Protein AF-0000000074476103 (afdb_homodimer)

Secondary structure (DSSP, 8-state):
---------EEEEE--TTSSS-EEEEEETTEEEETTSPEEEE-TTSBEEEE-SSPPTT-SBSS-EEE-TTS-EEETTB--EEEEEETTEEEEESS--STTEEEE---/---------EEEEE--TTSSS-EEEEEETTEEEETTSPEEEE-TTSBEEEE-SSPPTT-SBSS-EEE-TTS-EEETTB--EEEEEETTEEEEESS--STTEEEE---

Radius of gyration: 19.37 Å; Cα contacts (8 Å, |Δi|>4): 505; chains: 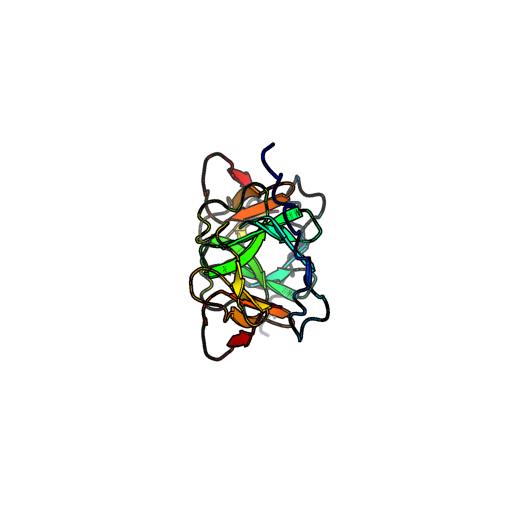2; bounding box: 50×60×44 Å

Foldseek 3Di:
DDPPPPQPQPFQQFCPPPDPDGFTWTDRPFWIATPVGFTWFLAPVQWTDTHDVVDDPRTPDRGQWDADPVGFIDHDPDQKWKWADDPPGTTIGNDDPDPRIDIDTTD/DPPPPPQPQPFQQFCPPPDPDGFTWTDRPFWIATPVGFTWFLAPVQWTDTHDVVDDPRTPDRGQWDADPVGFIDHDPDQKWKWADDPPGTTIGSDDPDPRIDIDTTD

InterPro domains:
  IPR051153 Yeast Cell Wall Mannoprotein PIR [PTHR47254] (9-107)
  IPR054508 Cell wall mannoprotein PIR1-like, C-terminal domain [PF22799] (31-104)

Structure (mmCIF, N/CA/C/O backbone):
data_AF-0000000074476103-model_v1
#
loop_
_entity.id
_entity.type
_entity.pdbx_description
1 polymer 'Cell wall mannoprotein PIR1-like C-terminal domain-containing protein'
#
loop_
_atom_site.group_PDB
_atom_site.id
_atom_site.type_symbol
_atom_site.label_atom_id
_atom_site.label_alt_id
_atom_site.label_comp_id
_atom_site.label_asym_id
_atom_site.label_entity_id
_atom_site.label_seq_id
_atom_site.pdbx_PDB_ins_code
_atom_site.Cartn_x
_atom_site.Cartn_y
_atom_site.Cartn_z
_atom_site.occupancy
_atom_site.B_iso_or_equiv
_atom_site.auth_seq_id
_atom_site.auth_comp_id
_atom_site.auth_asym_id
_atom_site.auth_atom_id
_atom_site.pdbx_PDB_model_num
ATOM 1 N N . SER A 1 1 ? 25.156 -28.969 -25.422 1 24.25 1 SER A N 1
ATOM 2 C CA . SER A 1 1 ? 24.375 -27.984 -26.172 1 24.25 1 SER A CA 1
ATOM 3 C C . SER A 1 1 ? 23.25 -27.406 -25.328 1 24.25 1 SER A C 1
ATOM 5 O O . SER A 1 1 ? 22.297 -28.109 -24.984 1 24.25 1 SER A O 1
ATOM 7 N N . ALA A 1 2 ? 23.297 -26.75 -24.219 1 31.59 2 ALA A N 1
ATOM 8 C CA . ALA A 1 2 ? 22.5 -26.594 -23.016 1 31.59 2 ALA A CA 1
ATOM 9 C C . ALA A 1 2 ? 21.234 -25.781 -23.297 1 31.59 2 ALA A C 1
ATOM 11 O O . ALA A 1 2 ? 21.281 -24.766 -23.984 1 31.59 2 ALA A O 1
ATOM 12 N N . THR A 1 3 ? 19.984 -26.359 -23.688 1 26.09 3 THR A N 1
ATOM 13 C CA . THR A 1 3 ? 18.672 -25.844 -24.078 1 26.09 3 THR A CA 1
ATOM 14 C C . THR A 1 3 ? 18.234 -24.703 -23.156 1 26.09 3 THR A C 1
ATOM 16 O O . THR A 1 3 ? 18.266 -24.844 -21.938 1 26.09 3 THR A O 1
ATOM 19 N N . ALA A 1 4 ? 18.516 -23.5 -23.484 1 29.08 4 ALA A N 1
ATOM 20 C CA . ALA A 1 4 ? 18.094 -22.219 -22.906 1 29.08 4 ALA A CA 1
ATOM 21 C C . ALA A 1 4 ? 16.609 -22.234 -22.562 1 29.08 4 ALA A C 1
ATOM 23 O O . ALA A 1 4 ? 15.766 -22.562 -23.406 1 29.08 4 ALA A O 1
ATOM 24 N N . THR A 1 5 ? 16.094 -22.969 -21.531 1 29.11 5 THR A N 1
ATOM 25 C CA . THR A 1 5 ? 14.703 -23 -21.078 1 29.11 5 THR A CA 1
ATOM 26 C C . THR A 1 5 ? 14.039 -21.641 -21.281 1 29.11 5 THR A C 1
ATOM 28 O O . THR A 1 5 ? 14.562 -20.609 -20.828 1 29.11 5 THR A O 1
ATOM 31 N N . LEU A 1 6 ? 13.461 -21.328 -22.391 1 28.25 6 LEU A N 1
ATOM 32 C CA . LEU A 1 6 ? 12.586 -20.234 -22.812 1 28.25 6 LEU A CA 1
ATOM 33 C C . LEU A 1 6 ? 11.75 -19.734 -21.625 1 28.25 6 LEU A C 1
ATOM 35 O O . LEU A 1 6 ? 11.094 -20.516 -20.953 1 28.25 6 LEU A O 1
ATOM 39 N N . ALA A 1 7 ? 12.234 -18.844 -20.812 1 33.5 7 ALA A N 1
ATOM 40 C CA . ALA A 1 7 ? 11.484 -18.125 -19.781 1 33.5 7 ALA A CA 1
ATOM 41 C C . ALA A 1 7 ? 10.047 -17.891 -20.234 1 33.5 7 ALA A C 1
ATOM 43 O O . ALA A 1 7 ? 9.805 -17.156 -21.203 1 33.5 7 ALA A O 1
ATOM 44 N N . VAL A 1 8 ? 9.188 -18.859 -20.453 1 32.28 8 VAL A N 1
ATOM 45 C CA . VAL A 1 8 ? 7.766 -18.766 -20.766 1 32.28 8 VAL A CA 1
ATOM 46 C C . VAL A 1 8 ? 7.137 -17.625 -19.969 1 32.28 8 VAL A C 1
ATOM 48 O O . VAL A 1 8 ? 7.188 -17.609 -18.734 1 32.28 8 VAL A O 1
ATOM 51 N N . GLU A 1 9 ? 7.305 -16.406 -20.438 1 41.91 9 GLU A N 1
ATOM 52 C CA . GLU A 1 9 ? 6.504 -15.273 -19.984 1 41.91 9 GLU A CA 1
ATOM 53 C C . GLU A 1 9 ? 5.027 -15.648 -19.891 1 41.91 9 GLU A C 1
ATOM 55 O O . GLU A 1 9 ? 4.371 -15.883 -20.906 1 41.91 9 GLU A O 1
ATOM 60 N N . ASP A 1 10 ? 4.676 -16.594 -19.031 1 42.53 10 ASP A N 1
ATOM 61 C CA . ASP A 1 10 ? 3.24 -16.828 -18.875 1 42.53 10 ASP A CA 1
ATOM 62 C C . ASP A 1 10 ? 2.523 -15.523 -18.516 1 42.53 10 ASP A C 1
ATOM 64 O O . ASP A 1 10 ? 2.906 -14.844 -17.547 1 42.53 10 ASP A O 1
ATOM 68 N N . TYR A 1 11 ? 2.094 -14.898 -19.578 1 43.53 11 TYR A N 1
ATOM 69 C CA . TYR A 1 11 ? 1.211 -13.758 -19.391 1 43.53 11 TYR A CA 1
ATOM 70 C C . TYR A 1 11 ? 0.015 -14.125 -18.516 1 43.53 11 TYR A C 1
ATOM 72 O O . TYR A 1 11 ? -0.628 -15.148 -18.734 1 43.53 11 TYR A O 1
ATOM 80 N N . PHE A 1 12 ? 0.237 -14.086 -17.297 1 40.72 12 PHE A N 1
ATOM 81 C CA . PHE A 1 12 ? -0.896 -14.219 -16.391 1 40.72 12 PHE A CA 1
ATOM 82 C C . PHE A 1 12 ? -1.749 -12.953 -16.406 1 40.72 12 PHE A C 1
ATOM 84 O O . PHE A 1 12 ? -1.234 -11.852 -16.234 1 40.72 12 PHE A O 1
ATOM 91 N N . LYS A 1 13 ? -2.73 -12.883 -17.297 1 41.16 13 LYS A N 1
ATOM 92 C CA . LYS A 1 13 ? -3.701 -11.789 -17.281 1 41.16 13 LYS A CA 1
ATOM 93 C C . LYS A 1 13 ? -4.668 -11.93 -16.109 1 41.16 13 LYS A C 1
ATOM 95 O O . LYS A 1 13 ? -5.285 -12.977 -15.922 1 41.16 13 LYS A O 1
ATOM 100 N N . GLN A 1 14 ? -4.246 -11.547 -14.992 1 41.22 14 GLN A N 1
ATOM 101 C CA . GLN A 1 14 ? -5.148 -11.641 -13.852 1 41.22 14 GLN A CA 1
ATOM 102 C C . GLN A 1 14 ? -6.359 -10.734 -14.023 1 41.22 14 GLN A C 1
ATOM 104 O O . GLN A 1 14 ? -6.215 -9.555 -14.352 1 41.22 14 GLN A O 1
ATOM 109 N N . LYS A 1 15 ? -7.488 -11.312 -14.594 1 35.34 15 LYS A N 1
ATOM 110 C CA . LYS A 1 15 ? -8.758 -10.602 -14.477 1 35.34 15 LYS A CA 1
ATOM 111 C C . LYS A 1 15 ? -9.234 -10.555 -13.031 1 35.34 15 LYS A C 1
ATOM 113 O O . LYS A 1 15 ? -9.43 -11.594 -12.398 1 35.34 15 LYS A O 1
ATOM 118 N N . SER A 1 16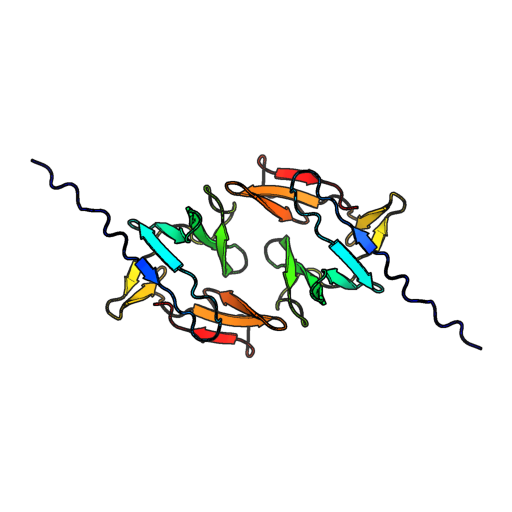 ? -8.523 -9.938 -12.227 1 37.25 16 SER A N 1
ATOM 119 C CA . SER A 1 16 ? -9.359 -9.758 -11.047 1 37.25 16 SER A CA 1
ATOM 120 C C . SER A 1 16 ? -10.773 -9.328 -11.43 1 37.25 16 SER A C 1
ATOM 122 O O . SER A 1 16 ? -10.945 -8.406 -12.234 1 37.25 16 SER A O 1
ATOM 124 N N . ALA A 1 17 ? -11.625 -10.242 -11.352 1 38.84 17 ALA A N 1
ATOM 125 C CA . ALA A 1 17 ? -13.008 -10.141 -11.797 1 38.84 17 ALA A CA 1
ATOM 126 C C . ALA A 1 17 ? -13.5 -8.695 -11.719 1 38.84 17 ALA A C 1
ATOM 128 O O . ALA A 1 17 ? -14.289 -8.25 -12.562 1 38.84 17 ALA A O 1
ATOM 129 N N . ARG A 1 18 ? -13.695 -8.219 -10.453 1 36.06 18 ARG A N 1
ATOM 130 C CA . ARG A 1 18 ? -14.594 -7.078 -10.375 1 36.06 18 ARG A CA 1
ATOM 131 C C . ARG A 1 18 ? -13.906 -5.801 -10.852 1 36.06 18 ARG A C 1
ATOM 133 O O . ARG A 1 18 ? -14.5 -4.723 -10.828 1 36.06 18 ARG A O 1
ATOM 140 N N . SER A 1 19 ? -12.578 -5.801 -10.734 1 40 19 SER A N 1
ATOM 141 C CA . SER A 1 19 ? -12.094 -4.5 -11.18 1 40 19 SER A CA 1
ATOM 142 C C . SER A 1 19 ? -11.859 -4.484 -12.688 1 40 19 SER A C 1
ATOM 144 O O . SER A 1 19 ? -11.492 -5.504 -13.273 1 40 19 SER A O 1
ATOM 146 N N . SER A 1 20 ? -12.539 -3.697 -13.297 1 42.38 20 SER A N 1
ATOM 147 C CA . SER A 1 20 ? -12.438 -3.344 -14.711 1 42.38 20 SER A CA 1
ATOM 148 C C . SER A 1 20 ? -10.992 -3.35 -15.18 1 42.38 20 SER A C 1
ATOM 150 O O . SER A 1 20 ? -10.727 -3.377 -16.391 1 42.38 20 SER A O 1
ATOM 152 N N . THR A 1 21 ? -10.102 -3.195 -14.328 1 44.28 21 THR A N 1
ATOM 153 C CA . THR A 1 21 ? -8.758 -3.094 -14.883 1 44.28 21 THR A CA 1
ATOM 154 C C . THR A 1 21 ? -7.973 -4.379 -14.641 1 44.28 21 THR A C 1
ATOM 156 O O . THR A 1 21 ? -7.684 -4.727 -13.492 1 44.28 21 THR A O 1
ATOM 159 N N . ALA A 1 22 ? -8.109 -5.156 -15.539 1 53.06 22 ALA A N 1
ATOM 160 C CA . ALA A 1 22 ? -7.316 -6.383 -15.586 1 53.06 22 ALA A CA 1
ATOM 161 C C . ALA A 1 22 ? -5.836 -6.082 -15.391 1 53.06 22 ALA A C 1
ATOM 163 O O . ALA A 1 22 ? -5.273 -5.219 -16.062 1 53.06 22 ALA A O 1
ATOM 164 N N . LEU A 1 23 ? -5.359 -6.383 -14.188 1 64.69 23 LEU A N 1
ATOM 165 C CA . LEU A 1 23 ? -3.926 -6.301 -13.93 1 64.69 23 LEU A CA 1
ATOM 166 C C . LEU A 1 23 ? -3.158 -7.273 -14.82 1 64.69 23 LEU A C 1
ATOM 168 O O . LEU A 1 23 ? -3.305 -8.492 -14.688 1 64.69 23 LEU A O 1
ATOM 172 N N . ALA A 1 24 ? -2.65 -6.812 -15.867 1 81.44 24 ALA A N 1
ATOM 173 C CA . ALA A 1 24 ? -1.78 -7.652 -16.688 1 81.44 24 ALA A CA 1
ATOM 174 C C . ALA A 1 24 ? -0.481 -7.973 -15.953 1 81.44 24 ALA A C 1
ATOM 176 O O . ALA A 1 24 ? 0.203 -7.07 -15.461 1 81.44 24 ALA A O 1
ATOM 177 N N . MET A 1 25 ? -0.278 -9.273 -15.734 1 92.19 25 MET A N 1
ATOM 178 C CA . MET A 1 25 ? 0.924 -9.727 -15.039 1 92.19 25 MET A CA 1
ATOM 179 C C . MET A 1 25 ? 1.678 -10.758 -15.859 1 92.19 25 MET A C 1
ATOM 181 O O . MET A 1 25 ? 1.069 -11.516 -16.625 1 92.19 25 MET A O 1
ATOM 185 N N . THR A 1 26 ? 3.008 -10.727 -15.789 1 91.62 26 THR A N 1
ATOM 186 C CA . THR A 1 26 ? 3.885 -11.719 -16.391 1 91.62 26 THR A CA 1
ATOM 187 C C . THR A 1 26 ? 4.754 -12.391 -15.336 1 91.62 26 THR A C 1
ATOM 189 O O . THR A 1 26 ? 5.309 -11.719 -14.461 1 91.62 26 THR A O 1
ATOM 192 N N . LEU A 1 27 ? 4.773 -13.742 -15.43 1 93.88 27 LEU A N 1
ATOM 193 C CA . LEU A 1 27 ? 5.672 -14.492 -14.555 1 93.88 27 LEU A CA 1
ATOM 194 C C . LEU A 1 27 ? 6.953 -14.875 -15.289 1 93.88 27 LEU A C 1
ATOM 196 O O . LEU A 1 27 ? 6.906 -15.562 -16.312 1 93.88 27 LEU A O 1
ATOM 200 N N . ASN A 1 28 ? 8.023 -14.328 -14.852 1 93.88 28 ASN A N 1
ATOM 201 C CA . ASN A 1 28 ? 9.352 -14.688 -15.336 1 93.88 28 ASN A CA 1
ATOM 202 C C . ASN A 1 28 ? 10.125 -15.492 -14.297 1 93.88 28 ASN A C 1
ATOM 204 O O . ASN A 1 28 ? 10.75 -14.93 -13.398 1 93.88 28 ASN A O 1
ATOM 208 N N . ASN A 1 29 ? 10.133 -16.812 -14.625 1 93.81 29 ASN A N 1
ATOM 209 C CA . ASN A 1 29 ? 10.586 -17.734 -13.586 1 93.81 29 ASN A CA 1
ATOM 210 C C . ASN A 1 29 ? 9.766 -17.594 -12.312 1 93.81 29 ASN A C 1
ATOM 212 O O . ASN A 1 29 ? 8.57 -17.906 -12.297 1 93.81 29 ASN A O 1
ATOM 216 N N . THR A 1 30 ? 10.32 -17.031 -11.242 1 97.12 30 THR A N 1
ATOM 217 C CA . THR A 1 30 ? 9.547 -16.938 -10.008 1 97.12 30 THR A CA 1
ATOM 218 C C . THR A 1 30 ? 9.258 -15.477 -9.664 1 97.12 30 THR A C 1
ATOM 220 O O . THR A 1 30 ? 8.789 -15.18 -8.562 1 97.12 30 THR A O 1
ATOM 223 N N . ILE A 1 31 ? 9.602 -14.633 -10.688 1 96.81 31 ILE A N 1
ATOM 224 C CA . ILE A 1 31 ? 9.414 -13.195 -10.484 1 96.81 31 ILE A CA 1
ATOM 225 C C . ILE A 1 31 ? 8.156 -12.734 -11.219 1 96.81 31 ILE A C 1
ATOM 227 O O . ILE A 1 31 ? 8 -12.992 -12.422 1 96.81 31 ILE A O 1
ATOM 231 N N . LEU A 1 32 ? 7.25 -12.117 -10.5 1 95.5 32 LEU A N 1
ATOM 232 C CA . LEU A 1 32 ? 6.012 -11.586 -11.062 1 95.5 32 LEU A CA 1
ATOM 233 C C . LEU A 1 32 ? 6.184 -10.125 -11.461 1 95.5 32 LEU A C 1
ATOM 235 O O . LEU A 1 32 ? 6.664 -9.312 -10.664 1 95.5 32 LEU A O 1
ATOM 239 N N . LEU A 1 33 ? 5.832 -9.75 -12.68 1 93.12 33 LEU A N 1
ATOM 240 C CA . LEU A 1 33 ? 5.961 -8.391 -13.18 1 93.12 33 LEU A CA 1
ATOM 241 C C . LEU A 1 33 ? 4.625 -7.875 -13.711 1 93.12 33 LEU A C 1
ATOM 243 O O . LEU A 1 33 ? 3.834 -8.648 -14.258 1 93.12 33 LEU A O 1
ATOM 247 N N . ASP A 1 34 ? 4.391 -6.582 -13.453 1 90.62 34 ASP A N 1
ATOM 248 C CA . ASP A 1 34 ? 3.252 -5.984 -14.141 1 90.62 34 ASP A CA 1
ATOM 249 C C . ASP A 1 34 ? 3.668 -5.418 -15.5 1 90.62 34 ASP A C 1
ATOM 251 O O . ASP A 1 34 ? 4.797 -5.633 -15.945 1 90.62 34 ASP A O 1
ATOM 255 N N . SER A 1 35 ? 2.752 -4.668 -16.141 1 86.31 35 SER A N 1
ATOM 256 C CA . SER A 1 35 ? 2.975 -4.191 -17.5 1 86.31 35 SER A CA 1
ATOM 257 C C . SER A 1 35 ? 4.02 -3.082 -17.547 1 86.31 35 SER A C 1
ATOM 259 O O . SER A 1 35 ? 4.574 -2.777 -18.594 1 86.31 35 SER A O 1
ATOM 261 N N . HIS A 1 36 ? 4.285 -2.52 -16.406 1 86.5 36 HIS A N 1
ATOM 262 C CA . HIS A 1 36 ? 5.27 -1.447 -16.312 1 86.5 36 HIS A CA 1
ATOM 263 C C . HIS A 1 36 ? 6.629 -1.984 -15.883 1 86.5 36 HIS A C 1
ATOM 265 O O . HIS A 1 36 ? 7.578 -1.215 -15.703 1 86.5 36 HIS A O 1
ATOM 271 N N . GLY A 1 37 ? 6.695 -3.242 -15.656 1 88.81 37 GLY A N 1
ATOM 272 C CA . GLY A 1 37 ? 7.949 -3.861 -15.258 1 88.81 37 GLY A CA 1
ATOM 273 C C . GLY A 1 37 ? 8.172 -3.844 -13.758 1 88.81 37 GLY A C 1
ATOM 274 O O . GLY A 1 37 ? 9.266 -4.164 -13.289 1 88.81 37 GLY A O 1
ATOM 275 N N . ARG A 1 38 ? 7.156 -3.562 -13.008 1 90.94 38 ARG A N 1
ATOM 276 C CA . ARG A 1 38 ? 7.277 -3.57 -11.555 1 90.94 38 ARG A CA 1
ATOM 277 C C . ARG A 1 38 ? 7.137 -4.984 -11 1 90.94 38 ARG A C 1
ATOM 279 O O . ARG A 1 38 ? 6.527 -5.848 -11.633 1 90.94 38 ARG A O 1
ATOM 286 N N . VAL A 1 39 ? 7.723 -5.141 -9.828 1 94.5 39 VAL A N 1
ATOM 287 C CA . VAL A 1 39 ? 7.801 -6.465 -9.227 1 94.5 39 VAL A CA 1
ATOM 288 C C . VAL A 1 39 ? 6.602 -6.691 -8.305 1 94.5 39 VAL A C 1
ATOM 290 O O . VAL A 1 39 ? 6.305 -5.859 -7.445 1 94.5 39 VAL A O 1
ATOM 293 N N . GLY A 1 40 ? 5.863 -7.762 -8.531 1 95 40 GLY A N 1
ATOM 294 C CA . GLY A 1 40 ? 4.793 -8.172 -7.637 1 95 40 GLY A CA 1
ATOM 295 C C . GLY A 1 40 ? 5.301 -8.727 -6.316 1 95 40 GLY A C 1
ATOM 296 O O . GLY A 1 40 ? 6.172 -9.594 -6.297 1 95 40 GLY A O 1
ATOM 297 N N . SER A 1 41 ? 4.758 -8.211 -5.215 1 96.94 41 SER A N 1
ATOM 298 C CA . SER A 1 41 ? 5.199 -8.609 -3.883 1 96.94 41 SER A CA 1
ATOM 299 C C . SER A 1 41 ? 4.027 -8.656 -2.904 1 96.94 41 SER A C 1
ATOM 301 O O . SER A 1 41 ? 3.002 -8.008 -3.123 1 96.94 41 SER A O 1
ATOM 303 N N . ILE A 1 42 ? 4.188 -9.531 -1.951 1 97.06 42 ILE A N 1
ATOM 304 C CA . ILE A 1 42 ? 3.447 -9.359 -0.705 1 97.06 42 ILE A CA 1
ATOM 305 C C . ILE A 1 42 ? 4.258 -8.492 0.26 1 97.06 42 ILE A C 1
ATOM 307 O O . ILE A 1 42 ? 5.301 -8.922 0.761 1 97.06 42 ILE A O 1
ATOM 311 N N . VAL A 1 43 ? 3.688 -7.234 0.508 1 94.25 43 VAL A N 1
ATOM 312 C CA . VAL A 1 43 ? 4.453 -6.316 1.344 1 94.25 43 VAL A CA 1
ATOM 313 C C . VAL A 1 43 ? 4.156 -6.586 2.816 1 94.25 43 VAL A C 1
ATOM 315 O O . VAL A 1 43 ? 3.41 -7.512 3.146 1 94.25 43 VAL A O 1
ATOM 318 N N . ALA A 1 44 ? 4.777 -5.809 3.652 1 93.12 44 ALA A N 1
ATOM 319 C CA . ALA A 1 44 ? 4.832 -6.117 5.078 1 93.12 44 ALA A CA 1
ATOM 320 C C . ALA A 1 44 ? 3.434 -6.164 5.688 1 93.12 44 ALA A C 1
ATOM 322 O O . ALA A 1 44 ? 3.191 -6.898 6.648 1 93.12 44 ALA A O 1
ATOM 323 N N . ASN A 1 45 ? 2.469 -5.422 5.035 1 93.44 45 ASN A N 1
ATOM 324 C CA . ASN A 1 45 ? 1.111 -5.434 5.574 1 93.44 45 ASN A CA 1
ATOM 325 C C . ASN A 1 45 ? 0.244 -6.484 4.887 1 93.44 45 ASN A C 1
ATOM 327 O O . ASN A 1 45 ? -0.984 -6.379 4.891 1 93.44 45 ASN A O 1
ATOM 331 N N . ARG A 1 46 ? 0.858 -7.453 4.246 1 96.38 46 ARG A N 1
ATOM 332 C CA . ARG A 1 46 ? 0.222 -8.602 3.609 1 96.38 46 ARG A CA 1
ATOM 333 C C . ARG A 1 46 ? -0.494 -8.188 2.326 1 96.38 46 ARG A C 1
ATOM 335 O O . ARG A 1 46 ? -1.256 -8.977 1.757 1 96.38 46 ARG A O 1
ATOM 342 N N . GLN A 1 47 ? -0.319 -6.941 1.885 1 92.19 47 GLN A N 1
ATOM 343 C CA . GLN A 1 47 ? -0.957 -6.469 0.661 1 92.19 47 GLN A CA 1
ATOM 344 C C . GLN A 1 47 ? -0.172 -6.906 -0.573 1 92.19 47 GLN A C 1
ATOM 346 O O . GLN A 1 47 ? 1.061 -6.898 -0.566 1 92.19 47 GLN A O 1
ATOM 351 N N . PHE A 1 48 ? -0.857 -7.43 -1.52 1 94.88 48 PHE A N 1
ATOM 352 C CA . PHE A 1 48 ? -0.281 -7.703 -2.832 1 94.88 48 PHE A CA 1
ATOM 353 C C . PHE A 1 48 ? -0.101 -6.414 -3.623 1 94.88 48 PHE A C 1
ATOM 355 O O . PHE A 1 48 ? -1.079 -5.738 -3.949 1 94.88 48 PHE A O 1
ATOM 362 N N . GLN A 1 49 ? 1.229 -6.059 -3.943 1 92.12 49 GLN A N 1
ATOM 363 C CA . GLN A 1 49 ? 1.527 -4.805 -4.625 1 92.12 49 GLN A CA 1
ATOM 364 C C . GLN A 1 49 ? 2.607 -4.996 -5.684 1 92.12 49 GLN A C 1
ATOM 366 O O . GLN A 1 49 ? 3.43 -5.906 -5.582 1 92.12 49 GLN A O 1
ATOM 371 N N . PHE A 1 50 ? 2.539 -4.176 -6.727 1 91.31 50 PHE A N 1
ATOM 372 C CA . PHE A 1 50 ? 3.637 -4.059 -7.68 1 91.31 50 PHE A CA 1
ATOM 373 C C . PHE A 1 50 ? 4.445 -2.793 -7.422 1 91.31 50 PHE A C 1
ATOM 375 O O . PHE A 1 50 ? 3.883 -1.699 -7.324 1 91.31 50 PHE A O 1
ATOM 382 N N . ASP A 1 51 ? 5.754 -3.088 -7.203 1 89.12 51 ASP A N 1
ATOM 383 C CA . ASP A 1 51 ? 6.707 -2.004 -6.988 1 89.12 51 ASP A CA 1
ATOM 384 C C . ASP A 1 51 ? 8.102 -2.396 -7.469 1 89.12 51 ASP A C 1
ATOM 386 O O . ASP A 1 51 ? 8.359 -3.57 -7.742 1 89.12 51 ASP A O 1
ATOM 390 N N . GLY A 1 52 ? 9.062 -1.203 -7.43 1 89.06 52 GLY A N 1
ATOM 391 C CA . GLY A 1 52 ? 10.414 -1.513 -7.863 1 89.06 52 GLY A CA 1
ATOM 392 C C . GLY A 1 52 ? 10.555 -1.603 -9.375 1 89.06 52 GLY A C 1
ATOM 393 O O . GLY A 1 52 ? 9.68 -1.145 -10.109 1 89.06 52 GLY A O 1
ATOM 394 N N . PRO A 1 53 ? 11.727 -2.348 -9.875 1 91.81 53 PRO A N 1
ATOM 395 C CA . PRO A 1 53 ? 12.797 -2.969 -9.102 1 91.81 53 PRO A CA 1
ATOM 396 C C . PRO A 1 53 ? 13.734 -1.943 -8.469 1 91.81 53 PRO A C 1
ATOM 398 O O . PRO A 1 53 ? 14.016 -0.902 -9.062 1 91.81 53 PRO A O 1
ATOM 401 N N . PRO A 1 54 ? 14.367 -2.379 -7.262 1 89.62 54 PRO A N 1
ATOM 402 C CA . PRO A 1 54 ? 14.047 -3.582 -6.488 1 89.62 54 PRO A CA 1
ATOM 403 C C . PRO A 1 54 ? 12.719 -3.469 -5.746 1 89.62 54 PRO A C 1
ATOM 405 O O . PRO A 1 54 ? 12.125 -2.389 -5.699 1 89.62 54 PRO A O 1
ATOM 408 N N . PRO A 1 55 ? 12.109 -4.672 -5.129 1 90.38 55 PRO A N 1
ATOM 409 C CA . PRO A 1 55 ? 10.898 -4.613 -4.309 1 90.38 55 PRO A CA 1
ATOM 410 C C . PRO A 1 55 ? 11.07 -3.738 -3.068 1 90.38 55 PRO A C 1
ATOM 412 O O . PRO A 1 55 ? 12.195 -3.363 -2.721 1 90.38 55 PRO A O 1
ATOM 415 N N . GLN A 1 56 ? 9.859 -3.408 -2.568 1 86.69 56 GLN A N 1
ATOM 416 C CA . GLN A 1 56 ? 9.906 -2.656 -1.317 1 86.69 56 GLN A CA 1
ATOM 417 C C . GLN A 1 56 ? 10.727 -3.391 -0.261 1 86.69 56 GLN A C 1
ATOM 419 O O . GLN A 1 56 ? 10.633 -4.613 -0.135 1 86.69 56 GLN A O 1
ATOM 424 N N . ALA A 1 57 ? 11.555 -2.566 0.463 1 86.31 57 ALA A N 1
ATOM 425 C CA . ALA A 1 57 ? 12.289 -3.17 1.574 1 86.31 57 ALA A CA 1
ATOM 426 C C . ALA A 1 57 ? 11.328 -3.779 2.594 1 86.31 57 ALA A C 1
ATOM 428 O O . ALA A 1 57 ? 10.297 -3.189 2.916 1 86.31 57 ALA A O 1
ATOM 429 N N . GLY A 1 58 ? 11.641 -5.012 2.992 1 88.69 58 GLY A N 1
ATOM 430 C CA . GLY A 1 58 ? 10.828 -5.648 4.016 1 88.69 58 GLY A CA 1
ATOM 431 C C . GLY A 1 58 ? 9.688 -6.473 3.451 1 88.69 58 GLY A C 1
ATOM 432 O O . GLY A 1 58 ? 8.906 -7.055 4.203 1 88.69 58 GLY A O 1
ATOM 433 N N . ALA A 1 59 ? 9.617 -6.551 2.158 1 94.19 59 ALA A N 1
ATOM 434 C CA . ALA A 1 59 ? 8.578 -7.391 1.562 1 94.19 59 ALA A CA 1
ATOM 435 C C . ALA A 1 59 ? 8.664 -8.82 2.088 1 94.19 59 ALA A C 1
ATOM 437 O O . ALA A 1 59 ? 9.758 -9.359 2.273 1 94.19 59 ALA A O 1
ATOM 438 N N . ILE A 1 60 ? 7.461 -9.445 2.287 1 96.5 60 ILE A N 1
ATOM 439 C CA . ILE A 1 60 ? 7.379 -10.82 2.764 1 96.5 60 ILE A CA 1
ATOM 440 C C . ILE A 1 60 ? 7.75 -11.781 1.633 1 96.5 60 ILE A C 1
ATOM 442 O O . ILE A 1 60 ? 8.539 -12.711 1.829 1 96.5 60 ILE A O 1
ATOM 446 N N . TYR A 1 61 ? 7.168 -11.578 0.479 1 97.75 61 TYR A N 1
ATOM 447 C CA . TYR A 1 61 ? 7.492 -12.336 -0.726 1 97.75 61 TYR A CA 1
ATOM 448 C C . TYR A 1 61 ? 7.715 -11.406 -1.911 1 97.75 61 TYR A C 1
ATOM 450 O O . TYR A 1 61 ? 6.898 -10.523 -2.176 1 97.75 61 TYR A O 1
ATOM 458 N N . ALA A 1 62 ? 8.828 -11.617 -2.613 1 96.94 62 ALA A N 1
ATOM 459 C CA . ALA A 1 62 ? 9.07 -10.875 -3.848 1 96.94 62 ALA A CA 1
ATOM 460 C C . ALA A 1 62 ? 9.445 -11.812 -4.988 1 96.94 62 ALA A C 1
ATOM 462 O O . ALA A 1 62 ? 9.641 -11.375 -6.125 1 96.94 62 ALA A O 1
ATOM 463 N N . ALA A 1 63 ? 9.594 -12.969 -4.641 1 97.44 63 ALA A N 1
ATOM 464 C CA . ALA A 1 63 ? 9.828 -14.07 -5.566 1 97.44 63 ALA A CA 1
ATOM 465 C C . ALA A 1 63 ? 9.172 -15.352 -5.066 1 97.44 63 ALA A C 1
ATOM 467 O O . ALA A 1 63 ? 8.57 -15.367 -3.994 1 97.44 63 ALA A O 1
ATOM 468 N N . GLY A 1 64 ? 9.273 -16.312 -5.895 1 98.06 64 GLY A N 1
ATOM 469 C CA . GLY A 1 64 ? 8.695 -17.594 -5.5 1 98.06 64 GLY A CA 1
ATOM 470 C C . GLY A 1 64 ? 7.277 -17.781 -6.004 1 98.06 64 GLY A C 1
ATOM 471 O O . GLY A 1 64 ? 6.605 -18.75 -5.629 1 98.06 64 GLY A O 1
ATOM 472 N N . TRP A 1 65 ? 6.883 -16.953 -6.875 1 97.69 65 TRP A N 1
ATOM 473 C CA . TRP A 1 65 ? 5.566 -17.078 -7.496 1 97.69 65 TRP A CA 1
ATOM 474 C C . TRP A 1 65 ? 5.523 -18.266 -8.453 1 97.69 65 TRP A C 1
ATOM 476 O O . TRP A 1 65 ? 6.539 -18.625 -9.055 1 97.69 65 TRP A O 1
ATOM 486 N N . ALA A 1 66 ? 4.363 -18.797 -8.547 1 96.62 66 ALA A N 1
ATOM 487 C CA . ALA A 1 66 ? 4.148 -19.906 -9.461 1 96.62 66 ALA A CA 1
ATOM 488 C C . ALA A 1 66 ? 2.703 -19.953 -9.953 1 96.62 66 ALA A C 1
ATOM 490 O O . ALA A 1 66 ? 1.888 -19.109 -9.562 1 96.62 66 ALA A O 1
ATOM 491 N N . ILE A 1 67 ? 2.4 -20.812 -10.953 1 94.44 67 ILE A N 1
ATOM 492 C CA . ILE A 1 67 ? 1.048 -21.078 -11.438 1 94.44 67 ILE A CA 1
ATOM 493 C C . ILE A 1 67 ? 0.621 -22.484 -11.055 1 94.44 67 ILE A C 1
ATOM 495 O O . ILE A 1 67 ? 1.354 -23.453 -11.297 1 94.44 67 ILE A O 1
ATOM 499 N N . SER A 1 68 ? -0.507 -22.531 -10.32 1 95.06 68 SER A N 1
ATOM 500 C CA . SER A 1 68 ? -1.022 -23.828 -9.93 1 95.06 68 SER A CA 1
ATOM 501 C C . SER A 1 68 ? -1.485 -24.625 -11.141 1 95.06 68 SER A C 1
ATOM 503 O O . SER A 1 68 ? -1.597 -24.094 -12.242 1 95.06 68 SER A O 1
ATOM 505 N N . THR A 1 69 ? -1.762 -25.891 -10.836 1 95.06 69 THR A N 1
ATOM 506 C CA . THR A 1 69 ? -2.227 -26.766 -11.906 1 95.06 69 THR A CA 1
ATOM 507 C C . THR A 1 69 ? -3.547 -26.25 -12.477 1 95.06 69 THR A C 1
ATOM 509 O O . THR A 1 69 ? -3.852 -26.5 -13.648 1 95.06 69 THR A O 1
ATOM 512 N N . ASP A 1 70 ? -4.34 -25.484 -11.695 1 93.81 70 ASP A N 1
ATOM 513 C CA . ASP A 1 70 ? -5.641 -24.969 -12.117 1 93.81 70 ASP A CA 1
ATOM 514 C C . ASP A 1 70 ? -5.492 -23.625 -12.82 1 93.81 70 ASP A C 1
ATOM 516 O O . ASP A 1 70 ? -6.488 -23 -13.195 1 9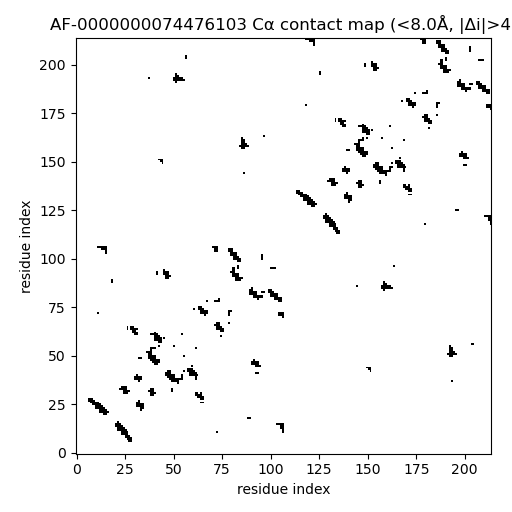3.81 70 ASP A O 1
ATOM 520 N N . GLY A 1 71 ? -4.25 -23.109 -12.906 1 91.88 71 GLY A N 1
ATOM 521 C CA . GLY A 1 71 ? -4.004 -21.875 -13.641 1 91.88 71 GLY A CA 1
ATOM 522 C C . GLY A 1 71 ? -4.086 -20.641 -12.773 1 91.88 71 GLY A C 1
ATOM 523 O O . GLY A 1 71 ? -4.133 -19.516 -13.289 1 91.88 71 GLY A O 1
ATOM 524 N N . ASN A 1 72 ? -4.004 -20.891 -11.398 1 92.62 72 ASN A N 1
ATOM 525 C CA . ASN A 1 72 ? -4.059 -19.75 -10.477 1 92.62 72 ASN A CA 1
ATOM 526 C C . ASN A 1 72 ? -2.664 -19.297 -10.062 1 92.62 72 ASN A C 1
ATOM 528 O O . ASN A 1 72 ? -1.762 -20.125 -9.898 1 92.62 72 ASN A O 1
ATOM 532 N N . LEU A 1 73 ? -2.537 -18.031 -9.906 1 94.62 73 LEU A N 1
ATOM 533 C CA . LEU A 1 73 ? -1.332 -17.531 -9.25 1 94.62 73 LEU A CA 1
ATOM 534 C C . LEU A 1 73 ? -1.212 -18.078 -7.836 1 94.62 73 LEU A C 1
ATOM 536 O O . LEU A 1 73 ? -2.201 -18.141 -7.105 1 94.62 73 LEU A O 1
ATOM 540 N N . MET A 1 74 ? 0 -18.453 -7.543 1 96.31 74 MET A N 1
ATOM 541 C CA . MET A 1 74 ? 0.18 -18.953 -6.184 1 96.31 74 MET A CA 1
ATOM 542 C C . MET A 1 74 ? 1.484 -18.438 -5.582 1 96.31 74 MET A C 1
ATOM 544 O O . MET A 1 74 ? 2.438 -18.156 -6.309 1 96.31 74 MET A O 1
ATOM 548 N N . ILE A 1 75 ? 1.478 -18.266 -4.387 1 97.69 75 ILE A N 1
ATOM 549 C CA . ILE A 1 75 ? 2.664 -17.984 -3.582 1 97.69 75 ILE A CA 1
ATOM 550 C C . ILE A 1 75 ? 2.756 -19 -2.439 1 97.69 75 ILE A C 1
ATOM 552 O O . ILE A 1 75 ? 1.792 -19.203 -1.698 1 97.69 75 ILE A O 1
ATOM 556 N N . GLY A 1 76 ? 3.98 -19.594 -2.328 1 95.19 76 GLY A N 1
ATOM 557 C CA . GLY A 1 76 ? 4.047 -20.75 -1.455 1 95.19 76 GLY A CA 1
ATOM 558 C C . GLY A 1 76 ? 3.072 -21.844 -1.841 1 95.19 76 GLY A C 1
ATOM 559 O O . GLY A 1 76 ? 3.035 -22.281 -2.996 1 95.19 76 GLY A O 1
ATOM 560 N N . ASP A 1 77 ? 2.219 -22.25 -0.813 1 95 77 ASP A N 1
ATOM 561 C CA . ASP A 1 77 ? 1.255 -23.312 -1.057 1 95 77 ASP A CA 1
ATOM 562 C C . ASP A 1 77 ? -0.157 -22.75 -1.216 1 95 77 ASP A C 1
ATOM 564 O O . ASP A 1 77 ? -1.131 -23.516 -1.232 1 95 77 ASP A O 1
ATOM 568 N N . ASN A 1 78 ? -0.237 -21.5 -1.356 1 97.31 78 ASN A N 1
ATOM 569 C CA . ASN A 1 78 ? -1.551 -20.859 -1.375 1 97.31 78 ASN A CA 1
ATOM 570 C C . ASN A 1 78 ? -1.838 -20.203 -2.723 1 97.31 78 ASN A C 1
ATOM 572 O O . ASN A 1 78 ? -0.986 -19.5 -3.27 1 97.31 78 ASN A O 1
ATOM 576 N N . ASP A 1 79 ? -3.088 -20.516 -3.221 1 96.38 79 ASP A N 1
ATOM 577 C CA . ASP A 1 79 ? -3.482 -19.844 -4.449 1 96.38 79 ASP A CA 1
ATOM 578 C C . ASP A 1 79 ? -4.738 -19 -4.234 1 96.38 79 ASP A C 1
ATOM 580 O O . ASP A 1 79 ? -5.387 -18.578 -5.195 1 96.38 79 ASP A O 1
ATOM 584 N N . ILE A 1 80 ? -5.16 -18.875 -2.98 1 96.62 80 ILE A N 1
ATOM 585 C CA . ILE A 1 80 ? -6.277 -18 -2.641 1 96.62 80 ILE A CA 1
ATOM 586 C C . ILE A 1 80 ? -5.75 -16.656 -2.154 1 96.62 80 ILE A C 1
ATOM 588 O O . ILE A 1 80 ? -4.902 -16.594 -1.263 1 96.62 80 ILE A O 1
ATOM 592 N N . PHE A 1 81 ? -6.176 -15.594 -2.818 1 95.56 81 PHE A N 1
ATOM 593 C CA . PHE A 1 81 ? -5.992 -14.227 -2.357 1 95.56 81 PHE A CA 1
ATOM 594 C C . PHE A 1 81 ? -7.305 -13.648 -1.84 1 95.56 81 PHE A C 1
ATOM 596 O O . PHE A 1 81 ? -8.336 -14.32 -1.849 1 95.56 81 PHE A O 1
ATOM 603 N N . TYR A 1 82 ? -7.199 -12.484 -1.334 1 94.06 82 TYR A N 1
ATOM 604 C CA . TYR A 1 82 ? -8.391 -11.859 -0.778 1 94.06 82 TYR A CA 1
ATOM 605 C C . TYR A 1 82 ? -8.531 -10.422 -1.272 1 94.06 82 TYR A C 1
ATOM 607 O O . TYR A 1 82 ? -7.582 -9.641 -1.21 1 94.06 82 TYR A O 1
ATOM 615 N N . GLN A 1 83 ? -9.672 -10.172 -1.837 1 92 83 GLN A N 1
ATOM 616 C CA . GLN A 1 83 ? -10.016 -8.789 -2.148 1 92 83 GLN A CA 1
ATOM 617 C C . GLN A 1 83 ? -10.773 -8.133 -0.998 1 92 83 GLN A C 1
ATOM 619 O O . GLN A 1 83 ? -11.742 -8.703 -0.486 1 92 83 GLN A O 1
ATOM 624 N N . CYS A 1 84 ? -10.32 -7.043 -0.507 1 91.31 84 CYS A N 1
ATOM 625 C CA . CYS A 1 84 ? -10.93 -6.328 0.607 1 91.31 84 CYS A CA 1
ATOM 626 C C . CYS A 1 84 ? -11.367 -4.93 0.183 1 91.31 84 CYS A C 1
ATOM 628 O O . CYS A 1 84 ? -10.57 -4.172 -0.376 1 91.31 84 CYS A O 1
ATOM 630 N N . LEU A 1 85 ? -12.641 -4.676 0.415 1 85.31 85 LEU A N 1
ATOM 631 C CA . LEU A 1 85 ? -13.219 -3.4 -0 1 85.31 85 LEU A CA 1
ATOM 632 C C . LEU A 1 85 ? -12.641 -2.25 0.819 1 85.31 85 LEU A C 1
ATOM 634 O O . LEU A 1 85 ? -12.523 -2.352 2.043 1 85.31 85 LEU A O 1
ATOM 638 N N . SER A 1 86 ? -12.133 -1.272 0.036 1 85.31 86 SER A N 1
ATOM 639 C CA . SER A 1 86 ? -11.688 0.001 0.593 1 85.31 86 SER A CA 1
ATOM 640 C C . SER A 1 86 ? -12.289 1.178 -0.168 1 85.31 86 SER A C 1
ATOM 642 O O . SER A 1 86 ? -11.688 1.679 -1.122 1 85.31 86 SER A O 1
ATOM 644 N N . GLY A 1 87 ? -13.352 1.745 0.339 1 81.06 87 GLY A N 1
ATOM 645 C CA . GLY A 1 87 ? -14.086 2.744 -0.428 1 81.06 87 GLY A CA 1
ATOM 646 C C . GLY A 1 87 ? -14.758 2.174 -1.66 1 81.06 87 GLY A C 1
ATOM 647 O O . GLY A 1 87 ? -15.586 1.264 -1.558 1 81.06 87 GLY A O 1
ATOM 648 N N . THR A 1 88 ? -14.234 2.705 -2.883 1 78.5 88 THR A N 1
ATOM 649 C CA . THR A 1 88 ? -14.859 2.25 -4.117 1 78.5 88 THR A CA 1
ATOM 650 C C . THR A 1 88 ? -13.961 1.255 -4.844 1 78.5 88 THR A C 1
ATOM 652 O O . THR A 1 88 ? -14.242 0.862 -5.977 1 78.5 88 THR A O 1
ATOM 655 N N . PHE A 1 89 ? -12.883 0.91 -4.191 1 77.75 89 PHE A N 1
ATOM 656 C CA . PHE A 1 89 ? -11.961 0.002 -4.867 1 77.75 89 PHE A CA 1
ATOM 657 C C . PHE A 1 89 ? -11.547 -1.139 -3.945 1 77.75 89 PHE A C 1
ATOM 659 O O . PHE A 1 89 ? -11.828 -1.104 -2.744 1 77.75 89 PHE A O 1
ATOM 666 N N . TYR A 1 90 ? -10.898 -2.17 -4.422 1 85.19 90 TYR A N 1
ATOM 667 C CA . TYR A 1 90 ? -10.445 -3.33 -3.664 1 85.19 90 TYR A CA 1
ATOM 668 C C . TYR A 1 90 ? -8.922 -3.373 -3.584 1 85.19 90 TYR A C 1
ATOM 670 O O . TYR A 1 90 ? -8.234 -3.07 -4.562 1 85.19 90 TYR A O 1
ATOM 678 N N . ASN A 1 91 ? -8.438 -3.666 -2.424 1 88.81 91 ASN A N 1
ATOM 679 C CA . ASN A 1 91 ? -7.047 -4.082 -2.271 1 88.81 91 ASN A CA 1
ATOM 680 C C . ASN A 1 91 ? -6.922 -5.602 -2.215 1 88.81 91 ASN A C 1
ATOM 682 O O . ASN A 1 91 ? -7.875 -6.297 -1.856 1 88.81 91 ASN A O 1
ATOM 686 N N . LEU A 1 92 ? -5.766 -6.078 -2.602 1 92.75 92 LEU A N 1
ATOM 687 C CA . LEU A 1 92 ? -5.508 -7.512 -2.598 1 92.75 92 LEU A CA 1
ATOM 688 C C . LEU A 1 92 ? -4.512 -7.883 -1.504 1 92.75 92 LEU A C 1
ATOM 690 O O . LEU A 1 92 ? -3.539 -7.16 -1.272 1 92.75 92 LEU A O 1
ATOM 694 N N . TYR A 1 93 ? -4.809 -8.969 -0.899 1 95.06 93 TYR A N 1
ATOM 695 C CA . TYR A 1 93 ? -3.99 -9.477 0.196 1 95.06 93 TYR A CA 1
ATOM 696 C C . TYR A 1 93 ? -3.783 -10.984 0.071 1 95.06 93 TYR A C 1
ATOM 698 O O . TYR A 1 93 ? -4.59 -11.68 -0.549 1 95.06 93 TYR A O 1
ATOM 706 N N . ASP A 1 94 ? -2.688 -11.5 0.687 1 97.38 94 ASP A N 1
ATOM 707 C CA . ASP A 1 94 ? -2.465 -12.945 0.654 1 97.38 94 ASP A CA 1
ATOM 708 C C . ASP A 1 94 ? -3.131 -13.633 1.845 1 97.38 94 ASP A C 1
ATOM 710 O O . ASP A 1 94 ? -3.029 -14.852 2.002 1 97.38 94 ASP A O 1
ATOM 714 N N . GLU A 1 95 ? -3.816 -12.797 2.66 1 97 95 GLU A N 1
ATOM 715 C CA . GLU A 1 95 ? -4.684 -13.297 3.721 1 97 95 GLU A CA 1
ATOM 716 C C . GLU A 1 95 ? -5.879 -12.367 3.943 1 97 95 GLU A C 1
ATOM 718 O O . GLU A 1 95 ? -5.848 -11.203 3.545 1 97 95 GLU A O 1
ATOM 723 N N . SER A 1 96 ? -6.902 -12.961 4.625 1 96.06 96 SER A N 1
ATOM 724 C CA . SER A 1 96 ? -8.07 -12.133 4.922 1 96.06 96 SER A CA 1
ATOM 725 C C . SER A 1 96 ? -7.785 -11.164 6.059 1 96.06 96 SER A C 1
ATOM 727 O O . SER A 1 96 ? -7.141 -11.523 7.047 1 96.06 96 SER A O 1
ATOM 729 N N . LEU A 1 97 ? -8.258 -9.945 5.867 1 92.81 97 LEU A N 1
ATOM 730 C CA . LEU A 1 97 ? -8.102 -8.961 6.93 1 92.81 97 LEU A CA 1
ATOM 731 C C . LEU A 1 97 ? -9.383 -8.836 7.75 1 92.81 97 LEU A C 1
ATOM 733 O O . LEU A 1 97 ? -9.43 -8.102 8.734 1 92.81 97 LEU A O 1
ATOM 737 N N . GLY A 1 98 ? -10.461 -9.57 7.332 1 93.25 98 GLY A N 1
ATOM 738 C CA . GLY A 1 98 ? -11.734 -9.508 8.039 1 93.25 98 GLY A CA 1
ATOM 739 C C . GLY A 1 98 ? -12.922 -9.867 7.164 1 93.25 98 GLY A C 1
ATOM 740 O O . GLY A 1 98 ? -12.75 -10.312 6.027 1 93.25 98 GLY A O 1
ATOM 741 N N . GLU A 1 99 ? -14.156 -9.625 7.676 1 93.19 99 GLU A N 1
ATOM 742 C CA . GLU A 1 99 ? -15.406 -10.047 7.039 1 93.19 99 GLU A CA 1
ATOM 743 C C . GLU A 1 99 ? -15.648 -9.281 5.742 1 93.19 99 GLU A C 1
ATOM 745 O O . GLU A 1 99 ? -16.391 -9.742 4.875 1 93.19 99 GLU A O 1
ATOM 750 N N . HIS A 1 100 ? -15.023 -8.109 5.582 1 90.56 100 HIS A N 1
ATOM 751 C CA . HIS A 1 100 ? -15.227 -7.285 4.395 1 90.56 100 HIS A CA 1
ATOM 752 C C . HIS A 1 100 ? -14.398 -7.797 3.221 1 90.56 100 HIS A C 1
ATOM 754 O O . HIS A 1 100 ? -14.453 -7.234 2.125 1 90.56 100 HIS A O 1
ATOM 760 N N . CYS A 1 101 ? -13.641 -8.867 3.539 1 93.88 101 CYS A N 1
ATOM 761 C CA . CYS A 1 101 ? -12.812 -9.469 2.5 1 93.88 101 CYS A CA 1
ATOM 762 C C . CYS A 1 101 ? -13.5 -10.688 1.898 1 93.88 101 CYS A C 1
ATOM 764 O O . CYS A 1 101 ? -14.219 -11.414 2.594 1 93.88 101 CYS A O 1
ATOM 766 N N . GLN A 1 102 ? -13.219 -10.914 0.562 1 93.75 102 GLN A N 1
ATOM 767 C CA . GLN A 1 102 ? -13.695 -12.109 -0.13 1 93.75 102 GLN A CA 1
ATOM 768 C C . GLN A 1 102 ? -12.547 -12.836 -0.825 1 93.75 102 GLN A C 1
ATOM 770 O O . GLN A 1 102 ? -11.648 -12.195 -1.385 1 93.75 102 GLN A O 1
ATOM 775 N N . PRO A 1 103 ? -12.555 -14.172 -0.779 1 96.06 103 PRO A N 1
ATOM 776 C CA . PRO A 1 103 ? -11.508 -14.906 -1.494 1 96.06 103 PRO A CA 1
ATOM 777 C C . PRO A 1 103 ? -11.578 -14.719 -3.006 1 96.06 103 PRO A C 1
ATOM 779 O O . PRO A 1 103 ? -12.672 -14.578 -3.564 1 96.06 103 PRO A O 1
ATOM 782 N N . VAL A 1 104 ? -10.422 -14.68 -3.623 1 94.12 104 VAL A N 1
ATOM 783 C CA . VAL A 1 104 ? -10.352 -14.547 -5.074 1 94.12 104 VAL A CA 1
ATOM 784 C C . VAL A 1 104 ? -9.18 -15.367 -5.613 1 94.12 104 VAL A C 1
ATOM 786 O O . VAL A 1 104 ? -8.164 -15.523 -4.938 1 94.12 104 VAL A O 1
ATOM 789 N N . TYR A 1 105 ? -9.344 -15.938 -6.719 1 93.5 105 TYR A N 1
ATOM 790 C CA . TYR A 1 105 ? -8.266 -16.562 -7.48 1 93.5 105 TYR A CA 1
ATOM 791 C C . TYR A 1 105 ? -7.742 -15.617 -8.555 1 93.5 105 TYR A C 1
ATOM 793 O O . TYR A 1 105 ? -8.523 -14.961 -9.25 1 93.5 105 TYR A O 1
ATOM 801 N N . LEU A 1 106 ? -6.473 -15.547 -8.602 1 91.44 106 LEU A N 1
ATOM 802 C CA . LEU A 1 106 ? -5.867 -14.75 -9.664 1 91.44 106 LEU A CA 1
ATOM 803 C C . LEU A 1 106 ? -5.387 -15.641 -10.805 1 91.44 106 LEU A C 1
ATOM 805 O O . LEU A 1 106 ? -4.68 -16.625 -10.578 1 91.44 106 LEU A O 1
ATOM 809 N N . GLN A 1 107 ? -5.898 -15.281 -12.008 1 86.81 107 GLN A N 1
ATOM 810 C CA . GLN A 1 107 ? -5.633 -16.109 -13.18 1 86.81 107 GLN A CA 1
ATOM 811 C C . GLN A 1 107 ? -5.105 -15.266 -14.336 1 86.81 107 GLN A C 1
ATOM 813 O O . GLN A 1 107 ? -5.426 -14.078 -14.445 1 86.81 107 GLN A O 1
ATOM 818 N N . SER B 1 1 ? -25.453 31.703 19.703 1 24.94 1 SER B N 1
ATOM 819 C CA . SER B 1 1 ? -25.375 31.719 18.25 1 24.94 1 SER B CA 1
ATOM 820 C C . SER B 1 1 ? -24.172 30.938 17.75 1 24.94 1 SER B C 1
ATOM 822 O O . SER B 1 1 ? -23.031 31.344 17.969 1 24.94 1 SER B O 1
ATOM 824 N N . ALA B 1 2 ? -23.906 29.719 17.844 1 33.22 2 ALA B N 1
ATOM 825 C CA . ALA B 1 2 ? -22.703 28.906 17.953 1 33.22 2 ALA B CA 1
ATOM 826 C C . ALA B 1 2 ? -21.938 28.875 16.625 1 33.22 2 ALA B C 1
ATOM 828 O O . ALA B 1 2 ? -22.531 28.656 15.57 1 33.22 2 ALA B O 1
ATOM 829 N N . THR B 1 3 ? -20.922 29.828 16.266 1 27.11 3 THR B N 1
ATOM 830 C CA . THR B 1 3 ? -20.125 30.062 15.07 1 27.11 3 THR B CA 1
ATOM 831 C C . THR B 1 3 ? -19.594 28.75 14.508 1 27.11 3 THR B C 1
ATOM 833 O O . THR B 1 3 ? -19 27.953 15.227 1 27.11 3 THR B O 1
ATOM 836 N N . ALA B 1 4 ? -20.297 28.125 13.633 1 30.42 4 ALA B N 1
ATOM 837 C CA . ALA B 1 4 ? -19.984 26.953 12.805 1 30.42 4 ALA B CA 1
ATOM 838 C C . ALA B 1 4 ? -18.562 27.047 12.258 1 30.42 4 ALA B C 1
ATOM 840 O O . ALA B 1 4 ? -18.203 28.031 11.625 1 30.42 4 ALA B O 1
ATOM 841 N N . THR B 1 5 ? -17.453 26.891 13.031 1 29.64 5 THR B N 1
ATOM 842 C CA . THR B 1 5 ? -16.062 26.859 12.602 1 29.64 5 THR B CA 1
ATOM 843 C C . THR B 1 5 ? -15.938 26.25 11.203 1 29.64 5 THR B C 1
ATOM 845 O O . THR B 1 5 ? -16.422 25.156 10.953 1 29.64 5 THR B O 1
ATOM 848 N N . LEU B 1 6 ? -16.062 26.969 10.141 1 28.38 6 LEU B N 1
ATOM 849 C CA . LEU B 1 6 ? -15.797 26.734 8.727 1 28.38 6 LEU B CA 1
ATOM 850 C C . LEU B 1 6 ? -14.664 25.719 8.555 1 28.38 6 LEU B C 1
ATOM 852 O O . LEU B 1 6 ? -13.594 25.875 9.156 1 28.38 6 LEU B O 1
ATOM 856 N N . ALA B 1 7 ? -14.891 24.453 8.555 1 33.59 7 ALA B N 1
ATOM 857 C CA . ALA B 1 7 ? -13.953 23.391 8.188 1 33.59 7 ALA B CA 1
ATOM 858 C C . ALA B 1 7 ? -12.969 23.891 7.133 1 33.59 7 ALA B C 1
ATOM 860 O O . ALA B 1 7 ? -13.359 24.219 6.016 1 33.59 7 ALA B O 1
ATOM 861 N N . VAL B 1 8 ? -12.102 24.828 7.363 1 32.66 8 VAL B N 1
ATOM 862 C CA . VAL B 1 8 ? -11.039 25.328 6.488 1 32.66 8 VAL B CA 1
ATOM 863 C C . VAL B 1 8 ? -10.391 24.156 5.754 1 32.66 8 VAL B C 1
ATOM 865 O O . VAL B 1 8 ? -9.883 23.219 6.379 1 32.66 8 VAL B O 1
ATOM 868 N N . GLU B 1 9 ? -11.031 23.703 4.695 1 42.69 9 GLU B N 1
ATOM 869 C CA . GLU B 1 9 ? -10.398 22.828 3.713 1 42.69 9 GLU B CA 1
ATOM 870 C C . GLU B 1 9 ? -8.984 23.312 3.389 1 42.69 9 GLU B C 1
ATOM 872 O O . GLU B 1 9 ? -8.805 24.359 2.764 1 42.69 9 GLU B O 1
ATOM 877 N N . ASP B 1 10 ? -8.086 23.328 4.379 1 43.25 10 ASP B N 1
ATOM 878 C CA . ASP B 1 10 ? -6.719 23.641 3.982 1 43.25 10 ASP B CA 1
ATOM 879 C C . ASP B 1 10 ? -6.23 22.719 2.879 1 43.25 10 ASP B C 1
ATOM 881 O O . ASP B 1 10 ? -6.273 21.484 3.031 1 43.25 10 ASP B O 1
ATOM 885 N N . TYR B 1 11 ? -6.469 23.188 1.68 1 43.44 11 TYR B N 1
ATOM 886 C CA . TYR B 1 11 ? -5.875 22.516 0.526 1 43.44 11 TYR B CA 1
ATOM 887 C C . TYR B 1 11 ? -4.371 22.359 0.703 1 43.44 11 TYR B C 1
ATOM 889 O O . TYR B 1 11 ? -3.676 23.312 1.071 1 43.44 11 TYR B O 1
ATOM 897 N N . PHE B 1 12 ? -4.02 21.375 1.391 1 41.62 12 PHE B N 1
ATOM 898 C CA . PHE B 1 12 ? -2.607 21.031 1.442 1 41.62 12 PHE B CA 1
ATOM 899 C C . PHE B 1 12 ? -2.152 20.422 0.119 1 41.62 12 PHE B C 1
ATOM 901 O O . PHE B 1 12 ? -2.768 19.484 -0.385 1 41.62 12 PHE B O 1
ATOM 908 N N . LYS B 1 13 ? -1.673 21.234 -0.826 1 42.12 13 LYS B N 1
ATOM 909 C CA . LYS B 1 13 ? -1.058 20.75 -2.055 1 42.12 13 LYS B CA 1
ATOM 910 C C . LYS B 1 13 ? 0.326 20.156 -1.78 1 42.12 13 LYS B C 1
ATOM 912 O O . LYS B 1 13 ? 1.175 20.828 -1.178 1 42.12 13 LYS B O 1
ATOM 917 N N . GLN B 1 14 ? 0.343 18.984 -1.313 1 41.84 14 GLN B N 1
ATOM 918 C CA . GLN B 1 14 ? 1.646 18.391 -1.052 1 41.84 14 GLN B CA 1
ATOM 919 C C . GLN B 1 14 ? 2.451 18.234 -2.34 1 41.84 14 GLN B C 1
ATOM 921 O O . GLN B 1 14 ? 1.937 17.734 -3.344 1 41.84 14 GLN B O 1
ATOM 926 N N . LYS B 1 15 ? 3.328 19.266 -2.668 1 36.88 15 LYS B N 1
ATOM 927 C CA . LYS B 1 15 ? 4.336 19.031 -3.699 1 36.88 15 LYS B CA 1
ATOM 928 C C . LYS B 1 15 ? 5.391 18.031 -3.227 1 36.88 15 LYS B C 1
ATOM 930 O O . LYS B 1 15 ? 6.086 18.281 -2.238 1 36.88 15 LYS B O 1
ATOM 935 N N . SER B 1 16 ? 5.004 16.875 -2.971 1 37.75 16 SER B N 1
ATOM 936 C CA . SER B 1 16 ? 6.227 16.094 -2.885 1 37.75 16 SER B CA 1
ATOM 937 C C . SER B 1 16 ? 7.168 16.406 -4.047 1 37.75 16 SER B C 1
ATOM 939 O O . SER B 1 16 ? 6.742 16.438 -5.203 1 37.75 16 SER B O 1
ATOM 941 N N . ALA B 1 17 ? 8.156 17.109 -3.744 1 39.62 17 ALA B N 1
ATOM 942 C CA . ALA B 1 17 ? 9.117 17.688 -4.688 1 39.62 17 ALA B CA 1
ATOM 943 C C . ALA B 1 17 ? 9.258 16.797 -5.926 1 39.62 17 ALA B C 1
ATOM 945 O O . ALA B 1 17 ? 9.484 17.297 -7.027 1 39.62 17 ALA B O 1
ATOM 946 N N . ARG B 1 18 ? 9.875 15.617 -5.727 1 36.94 18 ARG B N 1
ATOM 947 C CA . ARG B 1 18 ? 10.438 15.016 -6.93 1 36.94 18 ARG B CA 1
ATOM 948 C C . ARG B 1 18 ? 9.336 14.398 -7.793 1 36.94 18 ARG B C 1
ATOM 950 O O . ARG B 1 18 ? 9.625 13.797 -8.828 1 36.94 18 ARG B O 1
ATOM 957 N N . SER B 1 19 ? 8.227 14.047 -7.137 1 40.44 19 SER B N 1
ATOM 958 C CA . SER B 1 19 ? 7.305 13.461 -8.102 1 40.44 19 SER B CA 1
ATOM 959 C C . SER B 1 19 ? 6.453 14.523 -8.781 1 40.44 19 SER B C 1
ATOM 961 O O . SER B 1 19 ? 6.094 15.531 -8.156 1 40.44 19 SER B O 1
ATOM 963 N N . SER B 1 20 ? 6.598 14.609 -9.953 1 42.66 20 SER B N 1
ATOM 964 C CA . SER B 1 20 ? 5.824 15.422 -10.891 1 42.66 20 SER B CA 1
ATOM 965 C C . SER B 1 20 ? 4.355 15.477 -10.492 1 42.66 20 SER B C 1
ATOM 967 O O . SER B 1 20 ? 3.604 16.328 -10.977 1 42.66 20 SER B O 1
ATOM 969 N N . THR B 1 21 ? 3.9 14.555 -9.766 1 44.41 21 THR B N 1
ATOM 970 C CA . THR B 1 21 ? 2.463 14.617 -9.531 1 44.41 21 THR B CA 1
ATOM 971 C C . THR B 1 21 ? 2.162 15.07 -8.109 1 44.41 21 THR B C 1
ATOM 973 O O . THR B 1 21 ? 2.484 14.367 -7.148 1 44.41 21 THR B O 1
ATOM 976 N N . ALA B 1 22 ? 2.061 16.266 -8.039 1 53.56 22 ALA B N 1
ATOM 977 C CA . ALA B 1 22 ? 1.619 16.906 -6.801 1 53.56 22 ALA B CA 1
ATOM 978 C C . ALA B 1 22 ? 0.35 16.234 -6.273 1 53.56 22 ALA B C 1
ATOM 980 O O . ALA B 1 22 ? -0.624 16.062 -7.012 1 53.56 22 ALA B O 1
ATOM 981 N N . LEU B 1 23 ? 0.528 15.438 -5.227 1 64.56 23 LEU B N 1
ATOM 982 C CA . LEU B 1 23 ? -0.625 14.875 -4.527 1 64.56 23 LEU B CA 1
ATOM 983 C C . LEU B 1 23 ? -1.476 15.984 -3.912 1 64.56 23 LEU B C 1
ATOM 985 O O . LEU B 1 23 ? -1.022 16.688 -3.01 1 64.56 23 LEU B O 1
ATOM 989 N N . ALA B 1 24 ? -2.484 16.344 -4.555 1 81.69 24 ALA B N 1
ATOM 990 C CA . ALA B 1 24 ? -3.42 17.297 -3.951 1 81.69 24 ALA B CA 1
ATOM 991 C C . ALA B 1 24 ? -4.156 16.672 -2.775 1 81.69 24 ALA B C 1
ATOM 993 O O . ALA B 1 24 ? -4.73 15.578 -2.902 1 81.69 24 ALA B O 1
ATOM 994 N N . MET B 1 25 ? -3.971 17.281 -1.605 1 92.38 25 MET B N 1
ATOM 995 C CA . MET B 1 25 ? -4.617 16.781 -0.394 1 92.38 25 MET B CA 1
ATOM 996 C C . MET B 1 25 ? -5.406 17.891 0.295 1 92.38 25 MET B C 1
ATOM 998 O O . MET B 1 25 ? -5.047 19.062 0.207 1 92.38 25 MET B O 1
ATOM 1002 N N . THR B 1 26 ? -6.512 17.516 0.904 1 91.75 26 THR B N 1
ATOM 1003 C CA . THR B 1 26 ? -7.32 18.406 1.73 1 91.75 26 THR B CA 1
ATOM 1004 C C . THR B 1 26 ? -7.461 17.844 3.146 1 91.75 26 THR B C 1
ATOM 1006 O O . THR B 1 26 ? -7.699 16.656 3.33 1 91.75 26 THR B O 1
ATOM 1009 N N . LEU B 1 27 ? -7.242 18.75 4.098 1 93.81 27 LEU B N 1
ATOM 1010 C CA . LEU B 1 27 ? -7.469 18.391 5.492 1 93.81 27 LEU B CA 1
ATOM 1011 C C . LEU B 1 27 ? -8.828 18.891 5.969 1 93.81 27 LEU B C 1
ATOM 1013 O O . LEU B 1 27 ? -9.086 20.094 5.949 1 93.81 27 LEU B O 1
ATOM 1017 N N . ASN B 1 28 ? -9.664 18 6.277 1 93.81 28 ASN B N 1
ATOM 1018 C CA . ASN B 1 28 ? -10.961 18.281 6.883 1 93.81 28 ASN B CA 1
ATOM 1019 C C . ASN B 1 28 ? -11 17.859 8.344 1 93.81 28 ASN B C 1
ATOM 1021 O O . ASN B 1 28 ? -11.266 16.688 8.648 1 93.81 28 ASN B O 1
ATOM 1025 N N . ASN B 1 29 ? -10.875 18.938 9.148 1 93.5 29 ASN B N 1
ATOM 1026 C CA . ASN B 1 29 ? -10.617 18.641 10.555 1 93.5 29 ASN B CA 1
ATOM 1027 C C . ASN B 1 29 ? -9.367 17.781 10.734 1 93.5 29 ASN B C 1
ATOM 1029 O O . ASN B 1 29 ? -8.258 18.234 10.453 1 93.5 29 ASN B O 1
ATOM 1033 N N . THR B 1 30 ? -9.484 16.531 11.125 1 97.06 30 THR B N 1
ATOM 1034 C CA . THR B 1 30 ? -8.289 15.727 11.336 1 97.06 30 THR B CA 1
ATOM 1035 C C . THR B 1 30 ? -8.188 14.609 10.305 1 97.06 30 THR B C 1
ATOM 1037 O O . THR B 1 30 ? -7.371 13.703 10.438 1 97.06 30 THR B O 1
ATOM 1040 N N . ILE B 1 31 ? -9.133 14.773 9.289 1 96.88 31 ILE B N 1
ATOM 1041 C CA . ILE B 1 31 ? -9.188 13.758 8.25 1 96.88 31 ILE B CA 1
ATOM 1042 C C . ILE B 1 31 ? -8.523 14.281 6.977 1 96.88 31 ILE B C 1
ATOM 1044 O O . ILE B 1 31 ? -8.867 15.367 6.492 1 96.88 31 ILE B O 1
ATOM 1048 N N . LEU B 1 32 ? -7.543 13.547 6.469 1 95.44 32 LEU B N 1
ATOM 1049 C CA . LEU B 1 32 ? -6.836 13.891 5.242 1 95.44 32 LEU B CA 1
ATOM 1050 C C . LEU B 1 32 ? -7.48 13.219 4.031 1 95.44 32 LEU B C 1
ATOM 1052 O O . LEU B 1 32 ? -7.719 12.016 4.043 1 95.44 32 LEU B O 1
ATOM 1056 N N . LEU B 1 33 ? -7.805 13.969 3.002 1 93.12 33 LEU B N 1
ATOM 1057 C CA . LEU B 1 33 ? -8.438 13.445 1.795 1 93.12 33 LEU B CA 1
ATOM 1058 C C . LEU B 1 33 ? -7.625 13.805 0.556 1 93.12 33 LEU B C 1
ATOM 1060 O O . LEU B 1 33 ? -7.016 14.875 0.498 1 93.12 33 LEU B O 1
ATOM 1064 N N . ASP B 1 34 ? -7.598 12.828 -0.38 1 90.56 34 ASP B N 1
ATOM 1065 C CA . ASP B 1 34 ? -7.047 13.211 -1.677 1 90.56 34 ASP B CA 1
ATOM 1066 C C . ASP B 1 34 ? -8.133 13.758 -2.594 1 90.56 34 ASP B C 1
ATOM 1068 O O . ASP B 1 34 ? -9.273 13.977 -2.162 1 90.56 34 ASP B O 1
ATOM 1072 N N . SER B 1 35 ? -7.793 13.969 -3.889 1 86.19 35 SER B N 1
ATOM 1073 C CA . SER B 1 35 ? -8.703 14.625 -4.828 1 86.19 35 SER B CA 1
ATOM 1074 C C . SER B 1 35 ? -9.859 13.711 -5.207 1 86.19 35 SER B C 1
ATOM 1076 O O . SER B 1 35 ? -10.883 14.172 -5.723 1 86.19 35 SER B O 1
ATOM 1078 N N . HIS B 1 36 ? -9.703 12.461 -4.918 1 86.44 36 HIS B N 1
ATOM 1079 C CA . HIS B 1 36 ? -10.75 11.5 -5.227 1 86.44 36 HIS B CA 1
ATOM 1080 C C . HIS B 1 36 ? -11.625 11.219 -4.008 1 86.44 36 HIS B C 1
ATOM 1082 O O . HIS B 1 36 ? -12.531 10.383 -4.062 1 86.44 36 HIS B O 1
ATOM 1088 N N . GLY B 1 37 ? -11.305 11.852 -2.938 1 88.94 37 GLY B N 1
ATOM 1089 C CA . GLY B 1 37 ? -12.078 11.672 -1.721 1 88.94 37 GLY B CA 1
ATOM 1090 C C . GLY B 1 37 ? -11.617 10.5 -0.878 1 88.94 37 GLY B C 1
ATOM 1091 O O . GLY B 1 37 ? -12.281 10.117 0.084 1 88.94 37 GLY B O 1
ATOM 1092 N N . ARG B 1 38 ? -10.461 9.977 -1.161 1 90.88 38 ARG B N 1
ATOM 1093 C CA . ARG B 1 38 ? -9.922 8.883 -0.366 1 90.88 38 ARG B CA 1
ATOM 1094 C C . ARG B 1 38 ? -9.242 9.406 0.896 1 90.88 38 ARG B C 1
ATOM 1096 O O . ARG B 1 38 ? -8.805 10.555 0.94 1 90.88 38 ARG B O 1
ATOM 1103 N N . VAL B 1 39 ? -9.18 8.508 1.858 1 94.56 39 VAL B N 1
ATOM 1104 C CA . VAL B 1 39 ? -8.695 8.891 3.18 1 94.56 39 VAL B CA 1
ATOM 1105 C C . VAL B 1 39 ? -7.191 8.617 3.281 1 94.56 39 VAL B C 1
ATOM 1107 O O . VAL B 1 39 ? -6.734 7.516 2.977 1 94.56 39 VAL B O 1
ATOM 1110 N N . GLY B 1 40 ? -6.43 9.625 3.629 1 95 40 GLY B N 1
ATOM 1111 C CA . GLY B 1 40 ? -5.016 9.453 3.912 1 95 40 GLY B CA 1
ATOM 1112 C C . GLY B 1 40 ? -4.754 8.711 5.215 1 95 40 GLY B C 1
ATOM 1113 O O . GLY B 1 40 ? -5.324 9.055 6.25 1 95 40 GLY B O 1
ATOM 1114 N N . SER B 1 41 ? -3.895 7.695 5.152 1 97 41 SER B N 1
ATOM 1115 C CA . SER B 1 41 ? -3.596 6.871 6.32 1 97 41 SER B CA 1
ATOM 1116 C C . SER B 1 41 ? -2.135 6.434 6.332 1 97 41 SER B C 1
ATOM 1118 O O . SER B 1 41 ? -1.48 6.418 5.289 1 97 41 SER B O 1
ATOM 1120 N N . ILE B 1 42 ? -1.66 6.246 7.531 1 97.06 42 ILE B N 1
ATOM 1121 C CA . ILE B 1 42 ? -0.503 5.375 7.703 1 97.06 42 ILE B CA 1
ATOM 1122 C C . ILE B 1 42 ? -0.968 3.938 7.918 1 97.06 42 ILE B C 1
ATOM 1124 O O . ILE B 1 42 ? -1.56 3.615 8.953 1 97.06 42 ILE B O 1
ATOM 1128 N N . VAL B 1 43 ? -0.624 3.07 6.855 1 94.25 43 VAL B N 1
ATOM 1129 C CA . VAL B 1 43 ? -1.116 1.699 6.941 1 94.25 43 VAL B CA 1
ATOM 1130 C C . VAL B 1 43 ? -0.138 0.847 7.746 1 94.25 43 VAL B C 1
ATOM 1132 O O . VAL B 1 43 ? 0.864 1.354 8.258 1 94.25 43 VAL B O 1
ATOM 1135 N N . ALA B 1 44 ? -0.482 -0.399 7.879 1 93.12 44 ALA B N 1
ATOM 1136 C CA . ALA B 1 44 ? 0.173 -1.27 8.852 1 93.12 44 ALA B CA 1
ATOM 1137 C C . ALA B 1 44 ? 1.667 -1.389 8.562 1 93.12 44 ALA B C 1
ATOM 1139 O O . ALA B 1 44 ? 2.469 -1.585 9.484 1 93.12 44 ALA B O 1
ATOM 1140 N N . ASN B 1 45 ? 2.053 -1.166 7.254 1 93.31 45 ASN B N 1
ATOM 1141 C CA . ASN B 1 45 ? 3.471 -1.261 6.922 1 93.31 45 ASN B CA 1
ATOM 1142 C C . ASN B 1 45 ? 4.152 0.105 6.973 1 93.31 45 ASN B C 1
ATOM 1144 O O . ASN B 1 45 ? 5.199 0.305 6.355 1 93.31 45 ASN B O 1
ATOM 1148 N N . ARG B 1 46 ? 3.531 1.067 7.637 1 96.31 46 ARG B N 1
ATOM 1149 C CA . ARG B 1 46 ? 4.051 2.41 7.883 1 96.31 46 ARG B CA 1
ATOM 1150 C C . ARG B 1 46 ? 4.012 3.256 6.617 1 96.31 46 ARG B C 1
ATOM 1152 O O . ARG B 1 46 ? 4.59 4.344 6.57 1 96.31 46 ARG B O 1
ATOM 1159 N N . GLN B 1 47 ? 3.389 2.748 5.547 1 92.12 47 GLN B N 1
ATOM 1160 C CA . GLN B 1 47 ? 3.295 3.494 4.297 1 92.12 47 GLN B CA 1
ATOM 1161 C C . GLN B 1 47 ? 2.16 4.512 4.348 1 92.12 47 GLN B C 1
ATOM 1163 O O . GLN B 1 47 ? 1.09 4.23 4.891 1 92.12 47 GLN B O 1
ATOM 1168 N N . PHE B 1 48 ? 2.449 5.707 3.953 1 94.81 48 PHE B N 1
ATOM 1169 C CA . PHE B 1 48 ? 1.426 6.723 3.746 1 94.81 48 PHE B CA 1
ATOM 1170 C C . PHE B 1 48 ? 0.636 6.445 2.473 1 94.81 48 PHE B C 1
ATOM 1172 O O . PHE B 1 48 ? 1.196 6.461 1.374 1 94.81 48 PHE B O 1
ATOM 1179 N N . GLN B 1 49 ? -0.733 6.172 2.631 1 92.19 49 GLN B N 1
ATOM 1180 C CA . GLN B 1 49 ? -1.57 5.812 1.492 1 92.19 49 GLN B CA 1
ATOM 1181 C C . GLN B 1 49 ? -2.936 6.488 1.578 1 92.19 49 GLN B C 1
ATOM 1183 O O . GLN B 1 49 ? -3.402 6.82 2.67 1 92.19 49 GLN B O 1
ATOM 1188 N N . PHE B 1 50 ? -3.525 6.738 0.419 1 91.31 50 PHE B N 1
ATOM 1189 C CA . PHE B 1 50 ? -4.93 7.125 0.338 1 91.31 50 PHE B CA 1
ATOM 1190 C C . PHE B 1 50 ? -5.793 5.949 -0.104 1 91.31 50 PHE B C 1
ATOM 1192 O O . PHE B 1 50 ? -5.496 5.301 -1.109 1 91.31 50 PHE B O 1
ATOM 1199 N N . ASP B 1 51 ? -6.762 5.691 0.804 1 89.31 51 ASP B N 1
ATOM 1200 C CA . ASP B 1 51 ? -7.73 4.633 0.534 1 89.31 51 ASP B CA 1
ATOM 1201 C C . ASP B 1 51 ? -9.07 4.934 1.202 1 89.31 51 ASP B C 1
ATOM 1203 O O . ASP B 1 51 ? -9.164 5.828 2.043 1 89.31 51 ASP B O 1
ATOM 1207 N N . GL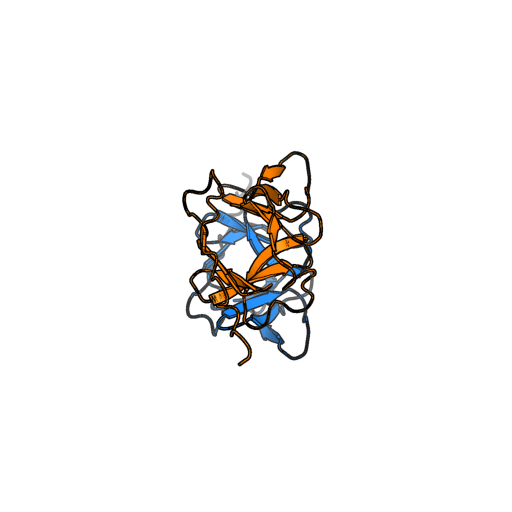Y B 1 52 ? -10.148 3.945 0.758 1 89.31 52 GLY B N 1
ATOM 1208 C CA . GLY B 1 52 ? -11.453 4.164 1.366 1 89.31 52 GLY B CA 1
ATOM 1209 C C . GLY B 1 52 ? -12.227 5.301 0.73 1 89.31 52 GLY B C 1
ATOM 1210 O O . GLY B 1 52 ? -11.906 5.734 -0.378 1 89.31 52 GLY B O 1
ATOM 1211 N N . PRO B 1 53 ? -13.297 5.902 1.553 1 91.88 53 PRO B N 1
ATOM 1212 C CA . PRO B 1 53 ? -13.75 5.484 2.883 1 91.88 53 PRO B CA 1
ATOM 1213 C C . PRO B 1 53 ? -14.5 4.156 2.861 1 91.88 53 PRO B C 1
ATOM 1215 O O . PRO B 1 53 ? -15.234 3.871 1.911 1 91.88 53 PRO B O 1
ATOM 1218 N N . PRO B 1 54 ? -14.422 3.43 4.07 1 89.75 54 PRO B N 1
ATOM 1219 C CA . PRO B 1 54 ? -13.531 3.688 5.207 1 89.75 54 PRO B CA 1
ATOM 1220 C C . PRO B 1 54 ? -12.07 3.354 4.902 1 89.75 54 PRO B C 1
ATOM 1222 O O . PRO B 1 54 ? -11.773 2.752 3.867 1 89.75 54 PRO B O 1
ATOM 1225 N N . PRO B 1 55 ? -11.008 3.791 5.844 1 90.44 55 PRO B N 1
ATOM 1226 C CA . PRO B 1 55 ? -9.602 3.41 5.676 1 90.44 55 PRO B CA 1
ATOM 1227 C C . PRO B 1 55 ? -9.391 1.899 5.73 1 90.44 55 PRO B C 1
ATOM 1229 O O . PRO B 1 55 ? -10.297 1.159 6.125 1 90.44 55 PRO B O 1
ATOM 1232 N N . GLN B 1 56 ? -8.188 1.585 5.203 1 86.88 56 GLN B N 1
ATOM 1233 C CA . GLN B 1 56 ? -7.824 0.174 5.293 1 86.88 56 GLN B CA 1
ATOM 1234 C C . GLN B 1 56 ? -7.914 -0.324 6.734 1 86.88 56 GLN B C 1
ATOM 1236 O O . GLN B 1 56 ? -7.516 0.378 7.664 1 86.88 56 GLN B O 1
ATO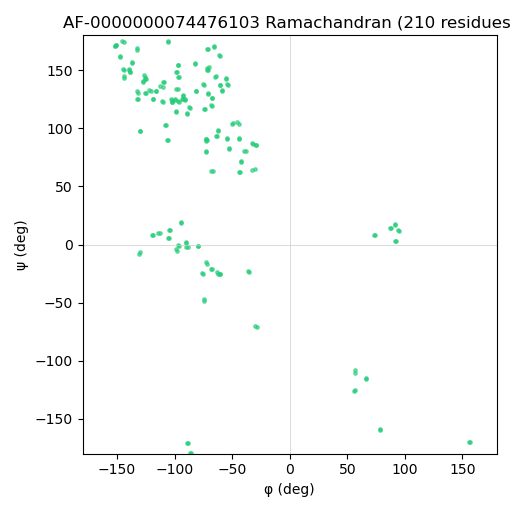M 1241 N N . ALA B 1 57 ? -8.5 -1.574 6.859 1 86.56 57 ALA B N 1
ATOM 1242 C CA . ALA B 1 57 ? -8.508 -2.178 8.188 1 86.56 57 ALA B CA 1
ATOM 1243 C C . ALA B 1 57 ? -7.094 -2.338 8.734 1 86.56 57 ALA B C 1
ATOM 1245 O O . ALA B 1 57 ? -6.18 -2.725 8 1 86.56 57 ALA B O 1
ATOM 1246 N N . GLY B 1 58 ? -6.922 -1.914 9.992 1 88.69 58 GLY B N 1
ATOM 1247 C CA . GLY B 1 58 ? -5.625 -2.094 10.617 1 88.69 58 GLY B CA 1
ATOM 1248 C C . GLY B 1 58 ? -4.703 -0.903 10.438 1 88.69 58 GLY B C 1
ATOM 1249 O O . GLY B 1 58 ? -3.561 -0.917 10.906 1 88.69 58 GLY B O 1
ATOM 1250 N N . ALA B 1 59 ? -5.203 0.118 9.812 1 94.25 59 ALA B N 1
ATOM 1251 C CA . ALA B 1 59 ? -4.383 1.316 9.672 1 94.25 59 ALA B CA 1
ATOM 1252 C C . ALA B 1 59 ? -3.904 1.815 11.031 1 94.25 59 ALA B C 1
ATOM 1254 O O . ALA B 1 59 ? -4.656 1.782 12.008 1 94.25 59 ALA B O 1
ATOM 1255 N N . ILE B 1 60 ? -2.623 2.324 11.062 1 96.56 60 ILE B N 1
ATOM 1256 C CA . ILE B 1 60 ? -2.039 2.867 12.289 1 96.56 60 ILE B CA 1
ATOM 1257 C C . ILE B 1 60 ? -2.65 4.234 12.586 1 96.56 60 ILE B C 1
ATOM 1259 O O . ILE B 1 60 ? -3.045 4.508 13.727 1 96.56 60 ILE B O 1
ATOM 1263 N N . TYR B 1 61 ? -2.729 5.09 11.594 1 97.75 61 TYR B N 1
ATOM 1264 C CA . TYR B 1 61 ? -3.383 6.391 11.688 1 97.75 61 TYR B CA 1
ATOM 1265 C C . TYR B 1 61 ? -4.305 6.625 10.5 1 97.75 61 TYR B C 1
ATOM 1267 O O . TYR B 1 61 ? -3.906 6.438 9.352 1 97.75 61 TYR B O 1
ATOM 1275 N N . ALA B 1 62 ? -5.516 7.055 10.797 1 97 62 ALA B N 1
ATOM 1276 C CA . ALA B 1 62 ? -6.438 7.441 9.727 1 97 62 ALA B CA 1
ATOM 1277 C C . ALA B 1 62 ? -7.062 8.805 10.016 1 97 62 ALA B C 1
ATOM 1279 O O . ALA B 1 62 ? -7.828 9.328 9.203 1 97 62 ALA B O 1
ATOM 1280 N N . ALA B 1 63 ? -6.812 9.242 11.109 1 97.38 63 ALA B N 1
ATOM 1281 C CA . ALA B 1 63 ? -7.188 10.57 11.57 1 97.38 63 ALA B CA 1
ATOM 1282 C C . ALA B 1 63 ? -6.113 11.164 12.484 1 97.38 63 ALA B C 1
ATOM 1284 O O . ALA B 1 63 ? -5.105 10.508 12.766 1 97.38 63 ALA B O 1
ATOM 1285 N N . GLY B 1 64 ? -6.344 12.359 12.82 1 98.06 64 GLY B N 1
ATOM 1286 C CA . GLY B 1 64 ? -5.383 13 13.711 1 98.06 64 GLY B CA 1
ATOM 1287 C C . GLY B 1 64 ? -4.332 13.805 12.969 1 98.06 64 GLY B C 1
ATOM 1288 O O . GLY B 1 64 ? -3.367 14.281 13.57 1 98.06 64 GLY B O 1
ATOM 1289 N N . TRP B 1 65 ? -4.562 14.008 11.734 1 97.69 65 TRP B N 1
ATOM 1290 C CA . TRP B 1 65 ? -3.666 14.836 10.93 1 97.69 65 TRP B CA 1
ATOM 1291 C C . TRP B 1 65 ? -3.795 16.312 11.305 1 97.69 65 TRP B C 1
ATOM 1293 O O . TRP B 1 65 ? -4.867 16.75 11.719 1 97.69 65 TRP B O 1
ATOM 1303 N N . ALA B 1 66 ? -2.721 16.969 11.141 1 96.56 66 ALA B N 1
ATOM 1304 C CA . ALA B 1 66 ? -2.697 18.406 11.414 1 96.56 66 ALA B CA 1
ATOM 1305 C C . ALA B 1 66 ? -1.655 19.109 10.555 1 96.56 66 ALA B C 1
ATOM 1307 O O . ALA B 1 66 ? -0.958 18.469 9.766 1 96.56 66 ALA B O 1
ATOM 1308 N N . ILE B 1 67 ? -1.654 20.469 10.555 1 94.38 67 ILE B N 1
ATOM 1309 C CA . ILE B 1 67 ? -0.64 21.281 9.898 1 94.38 67 ILE B CA 1
ATOM 1310 C C . ILE B 1 67 ? 0.21 21.984 10.953 1 94.38 67 ILE B C 1
ATOM 1312 O O . ILE B 1 67 ? -0.323 22.625 11.867 1 94.38 67 ILE B O 1
ATOM 1316 N N . SER B 1 68 ? 1.526 21.719 10.852 1 95.06 68 SER B N 1
ATOM 1317 C CA . SER B 1 68 ? 2.438 22.375 11.789 1 95.06 68 SER B CA 1
ATOM 1318 C C .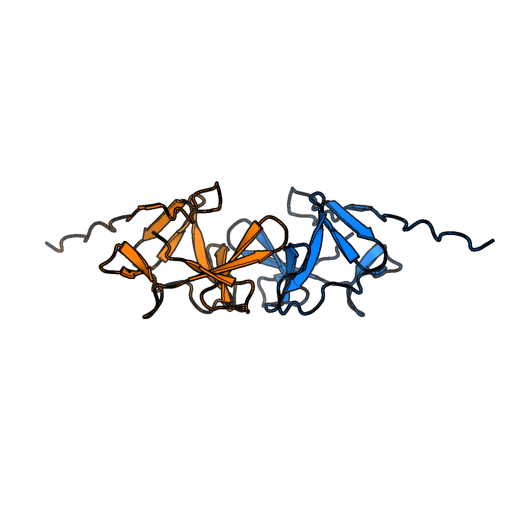 SER B 1 68 ? 2.477 23.875 11.57 1 95.06 68 SER B C 1
ATOM 1320 O O . SER B 1 68 ? 1.965 24.375 10.562 1 95.06 68 SER B O 1
ATOM 1322 N N . THR B 1 69 ? 3.148 24.5 12.531 1 95.06 69 THR B N 1
ATOM 1323 C CA . THR B 1 69 ? 3.27 25.953 12.438 1 95.06 69 THR B CA 1
ATOM 1324 C C . THR B 1 69 ? 4.051 26.359 11.188 1 95.06 69 THR B C 1
ATOM 1326 O O . THR B 1 69 ? 3.852 27.438 10.641 1 95.06 69 THR B O 1
ATOM 1329 N N . ASP B 1 70 ? 4.898 25.469 10.648 1 93.75 70 ASP B N 1
ATOM 1330 C CA . ASP B 1 70 ? 5.723 25.734 9.477 1 93.75 70 ASP B CA 1
ATOM 1331 C C . ASP B 1 70 ? 4.988 25.359 8.188 1 93.75 70 ASP B C 1
ATOM 1333 O O . ASP B 1 70 ? 5.551 25.469 7.098 1 93.75 70 ASP B O 1
ATOM 1337 N N . GLY B 1 71 ? 3.77 24.828 8.32 1 91.69 71 GLY B N 1
ATOM 1338 C CA . GLY B 1 71 ? 2.961 24.531 7.148 1 91.69 71 GLY B CA 1
ATOM 1339 C C . GLY B 1 71 ? 3.146 23.125 6.625 1 91.69 71 GLY B C 1
ATOM 1340 O O . GLY B 1 71 ? 2.717 22.797 5.516 1 91.69 71 GLY B O 1
ATOM 1341 N N . ASN B 1 72 ? 3.727 22.25 7.547 1 92.62 72 ASN B N 1
ATOM 1342 C CA . ASN B 1 72 ? 3.939 20.859 7.148 1 92.62 72 ASN B CA 1
ATOM 1343 C C . ASN B 1 72 ? 2.811 19.953 7.641 1 92.62 72 ASN B C 1
ATOM 1345 O O . ASN B 1 72 ? 2.283 20.156 8.734 1 92.62 72 ASN B O 1
ATOM 1349 N N . LEU B 1 73 ? 2.502 19 6.828 1 94.56 73 LEU B N 1
ATOM 1350 C CA . LEU B 1 73 ? 1.636 17.938 7.32 1 94.56 73 LEU B CA 1
ATOM 1351 C C . LEU B 1 73 ? 2.281 17.219 8.5 1 94.56 73 LEU B C 1
ATOM 1353 O O . LEU B 1 73 ? 3.48 16.922 8.477 1 94.56 73 LEU B O 1
ATOM 1357 N N . MET B 1 74 ? 1.436 16.969 9.469 1 96.31 74 MET B N 1
ATOM 1358 C CA . MET B 1 74 ? 1.994 16.234 10.602 1 96.31 74 MET B CA 1
ATOM 1359 C C . MET B 1 74 ? 1.017 15.18 11.094 1 96.31 74 MET B C 1
ATOM 1361 O O . MET B 1 74 ? -0.197 15.328 10.945 1 96.31 74 MET B O 1
ATOM 1365 N N . ILE B 1 75 ? 1.526 14.18 11.555 1 97.69 75 ILE B N 1
ATOM 1366 C CA . ILE B 1 75 ? 0.794 13.148 12.289 1 97.69 75 ILE B CA 1
ATOM 1367 C C . ILE B 1 75 ? 1.44 12.93 13.648 1 97.69 75 ILE B C 1
ATOM 1369 O O . ILE B 1 75 ? 2.652 12.727 13.742 1 97.69 75 ILE B O 1
ATOM 1373 N N . GLY B 1 76 ? 0.56 12.945 14.688 1 95.19 76 GLY B N 1
ATOM 1374 C CA . GLY B 1 76 ? 1.141 13.023 16.016 1 95.19 76 GLY B CA 1
ATOM 1375 C C . GLY B 1 76 ? 2.053 14.219 16.203 1 95.19 76 GLY B C 1
ATOM 1376 O O . GLY B 1 76 ? 1.661 15.352 15.922 1 95.19 76 GLY B O 1
ATOM 1377 N N . ASP B 1 77 ? 3.33 13.906 16.656 1 94.88 77 ASP B N 1
ATOM 1378 C CA . ASP B 1 77 ? 4.293 14.977 16.891 1 94.88 77 ASP B CA 1
ATOM 1379 C C . ASP B 1 77 ? 5.328 15.055 15.773 1 94.88 77 ASP B C 1
ATOM 1381 O O . ASP B 1 77 ? 6.328 15.758 15.891 1 94.88 77 ASP B O 1
ATOM 1385 N N . ASN B 1 78 ? 5.062 14.375 14.727 1 97.31 78 ASN B N 1
ATOM 1386 C CA . ASN B 1 78 ? 6.062 14.273 13.664 1 97.31 78 ASN B CA 1
ATOM 1387 C C . ASN B 1 78 ? 5.57 14.914 12.367 1 97.31 78 ASN B C 1
ATOM 1389 O O . ASN B 1 78 ? 4.434 14.68 11.953 1 97.31 78 ASN B O 1
ATOM 1393 N N . ASP B 1 79 ? 6.5 15.75 11.797 1 96.25 79 ASP B N 1
ATOM 1394 C CA . ASP B 1 79 ? 6.148 16.312 10.5 1 96.25 79 ASP B CA 1
ATOM 1395 C C . ASP B 1 79 ? 7.152 15.891 9.43 1 96.25 79 ASP B C 1
ATOM 1397 O O . ASP B 1 79 ? 7.191 16.469 8.344 1 96.25 79 ASP B O 1
ATOM 1401 N N . ILE B 1 80 ? 8.047 14.992 9.781 1 96.62 80 ILE B N 1
ATOM 1402 C CA . ILE B 1 80 ? 8.977 14.438 8.812 1 96.62 80 ILE B CA 1
ATOM 1403 C C . ILE B 1 80 ? 8.438 13.102 8.289 1 96.62 80 ILE B C 1
ATOM 1405 O O . ILE B 1 80 ? 8.086 12.219 9.07 1 96.62 80 ILE B O 1
ATOM 1409 N N . PHE B 1 81 ? 8.273 13.016 6.977 1 95.56 81 PHE B N 1
ATOM 1410 C CA . PHE B 1 81 ? 8.023 11.766 6.27 1 95.56 81 PHE B CA 1
ATOM 1411 C C . PHE B 1 81 ? 9.266 11.305 5.52 1 95.56 81 PHE B C 1
ATOM 1413 O O . PHE B 1 81 ? 10.305 11.969 5.559 1 95.56 81 PHE B O 1
ATOM 1420 N N . TYR B 1 82 ? 9.148 10.172 4.973 1 94.06 82 TYR B N 1
ATOM 1421 C CA . TYR B 1 82 ? 10.289 9.617 4.262 1 94.06 82 TYR B CA 1
ATOM 1422 C C . TYR B 1 82 ? 9.883 9.102 2.885 1 94.06 82 TYR B C 1
ATOM 1424 O O . TYR B 1 82 ? 8.914 8.352 2.762 1 94.06 82 TYR B O 1
ATOM 1432 N N . GLN B 1 83 ? 10.57 9.609 1.907 1 91.88 83 GLN B N 1
ATOM 1433 C CA . GLN B 1 83 ? 10.43 9.039 0.574 1 91.88 83 GLN B CA 1
ATOM 1434 C C . GLN B 1 83 ? 11.461 7.934 0.336 1 91.88 83 GLN B C 1
ATOM 1436 O O . GLN B 1 83 ? 12.648 8.125 0.588 1 91.88 83 GLN B O 1
ATOM 1441 N N . CYS B 1 84 ? 11.047 6.777 -0.019 1 91.19 84 CYS B N 1
ATOM 1442 C CA . CYS B 1 84 ? 11.922 5.633 -0.26 1 91.19 84 CYS B CA 1
ATOM 1443 C C . CYS B 1 84 ? 11.805 5.152 -1.702 1 91.19 84 CYS B C 1
ATOM 1445 O O . CYS B 1 84 ? 10.703 4.91 -2.195 1 91.19 84 CYS B O 1
ATOM 1447 N N . LEU B 1 85 ? 12.953 5.098 -2.35 1 85.38 85 LEU B N 1
ATOM 1448 C CA . LEU B 1 85 ? 12.992 4.723 -3.76 1 85.38 85 LEU B CA 1
ATOM 1449 C C . LEU B 1 85 ? 12.602 3.26 -3.945 1 85.38 85 LEU B C 1
ATOM 1451 O O . LEU B 1 85 ? 13.07 2.391 -3.203 1 85.38 85 LEU B O 1
ATOM 1455 N N . SER B 1 86 ? 11.602 3.102 -4.836 1 85.31 86 SER B N 1
ATOM 1456 C CA . SER B 1 86 ? 11.18 1.783 -5.297 1 85.31 86 SER B CA 1
ATOM 1457 C C . SER B 1 86 ? 11.109 1.727 -6.82 1 85.31 86 SER B C 1
ATOM 1459 O O . SER B 1 86 ? 10.062 1.99 -7.41 1 85.31 86 SER B O 1
ATOM 1461 N N . GLY B 1 87 ? 12.141 1.219 -7.453 1 81.31 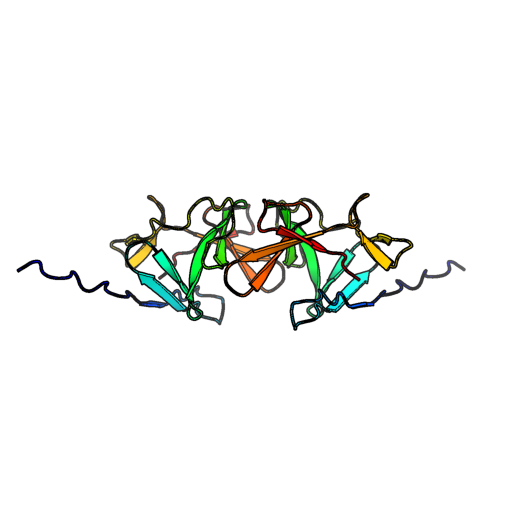87 GLY B N 1
ATOM 1462 C CA . GLY B 1 87 ? 12.219 1.309 -8.906 1 81.31 87 GLY B CA 1
ATOM 1463 C C . GLY B 1 87 ? 12.375 2.73 -9.406 1 81.31 87 GLY B C 1
ATOM 1464 O O . GLY B 1 87 ? 13.336 3.418 -9.047 1 81.31 87 GLY B O 1
ATOM 1465 N N . THR B 1 88 ? 11.242 3.182 -10.172 1 78.81 88 THR B N 1
ATOM 1466 C CA . THR B 1 88 ? 11.336 4.523 -10.742 1 78.81 88 THR B CA 1
ATOM 1467 C C . THR B 1 88 ? 10.445 5.496 -9.969 1 78.81 88 THR B C 1
ATOM 1469 O O . THR B 1 88 ? 10.273 6.648 -10.383 1 78.81 88 THR B O 1
ATOM 1472 N N . PHE B 1 89 ? 9.875 4.988 -8.891 1 78.19 89 PHE B N 1
ATOM 1473 C CA . PHE B 1 89 ? 8.977 5.863 -8.148 1 78.19 89 PHE B CA 1
ATOM 1474 C C . PHE B 1 89 ? 9.281 5.82 -6.66 1 78.19 89 PHE B C 1
ATOM 1476 O O . PHE B 1 89 ? 10.039 4.965 -6.199 1 78.19 89 PHE B O 1
ATOM 1483 N N . TYR B 1 90 ? 8.75 6.719 -5.863 1 85 90 TYR B N 1
ATOM 1484 C CA . TYR B 1 90 ? 8.945 6.801 -4.422 1 85 90 TYR B CA 1
ATOM 1485 C C . TYR B 1 90 ? 7.668 6.438 -3.674 1 85 90 TYR B C 1
ATOM 1487 O O . TYR B 1 90 ? 6.57 6.824 -4.086 1 85 90 TYR B O 1
ATOM 1495 N N . ASN B 1 91 ? 7.816 5.645 -2.652 1 88.69 91 ASN B N 1
ATOM 1496 C CA . ASN B 1 91 ? 6.766 5.496 -1.65 1 88.69 91 ASN B CA 1
ATOM 1497 C C . ASN B 1 91 ? 7.016 6.391 -0.439 1 88.69 91 ASN B C 1
ATOM 1499 O O . ASN B 1 91 ? 8.156 6.77 -0.166 1 88.69 91 ASN B O 1
ATOM 1503 N N . LEU B 1 92 ? 5.938 6.734 0.23 1 92.62 92 LEU B N 1
ATOM 1504 C CA . LEU B 1 92 ? 6.027 7.586 1.411 1 92.62 92 LEU B CA 1
ATOM 1505 C C . LEU B 1 92 ? 5.73 6.789 2.678 1 92.62 92 LEU B C 1
ATOM 1507 O O . LEU B 1 92 ? 4.832 5.945 2.689 1 92.62 92 LEU B O 1
ATOM 1511 N N . TYR B 1 93 ? 6.492 7.09 3.656 1 95.06 93 TYR B N 1
ATOM 1512 C CA . TYR B 1 93 ? 6.379 6.422 4.949 1 95.06 93 TYR B CA 1
ATOM 1513 C C . TYR B 1 93 ? 6.469 7.426 6.09 1 95.06 93 TYR B C 1
ATOM 1515 O O . TYR B 1 93 ? 7.051 8.5 5.938 1 95.06 93 TYR B O 1
ATOM 1523 N N . ASP B 1 94 ? 5.914 7.059 7.27 1 97.31 94 ASP B N 1
ATOM 1524 C CA . ASP B 1 94 ? 6.02 7.953 8.422 1 97.31 94 ASP B CA 1
ATOM 1525 C C . ASP B 1 94 ? 7.273 7.656 9.234 1 97.31 94 ASP B C 1
ATOM 1527 O O . ASP B 1 94 ? 7.516 8.281 10.266 1 97.31 94 ASP B O 1
ATOM 1531 N N . GLU B 1 95 ? 8.047 6.66 8.719 1 97.06 95 GLU B N 1
ATOM 1532 C CA . GLU B 1 95 ? 9.383 6.383 9.242 1 97.06 95 GLU B CA 1
ATOM 1533 C C . GLU B 1 95 ? 10.312 5.887 8.141 1 97.06 95 GLU B C 1
ATOM 1535 O O . GLU B 1 95 ? 9.859 5.43 7.094 1 97.06 95 GLU B O 1
ATOM 1540 N N . SER B 1 96 ? 11.641 5.992 8.469 1 96.06 96 SER B N 1
ATOM 1541 C CA . SER B 1 96 ? 12.609 5.504 7.488 1 96.06 96 SER B CA 1
ATOM 1542 C C . SER B 1 96 ? 12.656 3.98 7.465 1 96.06 96 SER B C 1
ATOM 1544 O O . SER B 1 96 ? 12.609 3.338 8.516 1 96.06 96 SER B O 1
ATOM 1546 N N . LEU B 1 97 ? 12.711 3.439 6.262 1 92.88 97 LEU B N 1
ATOM 1547 C CA . LEU B 1 97 ? 12.828 1.992 6.129 1 92.88 97 LEU B CA 1
ATOM 1548 C C . LEU B 1 97 ? 14.281 1.586 5.891 1 92.88 97 LEU B C 1
ATOM 1550 O O . LEU B 1 97 ? 14.594 0.395 5.824 1 92.88 97 LEU B O 1
ATOM 1554 N N . GLY B 1 98 ? 15.195 2.605 5.727 1 93.31 98 GLY B N 1
ATOM 1555 C CA . GLY B 1 98 ? 16.594 2.316 5.465 1 93.31 98 GLY B CA 1
ATOM 1556 C C . GLY B 1 98 ? 17.328 3.451 4.766 1 93.31 98 GLY B C 1
ATOM 1557 O O . GLY B 1 98 ? 16.766 4.543 4.609 1 93.31 98 GLY B O 1
ATOM 1558 N N . GLU B 1 99 ? 18.578 3.193 4.301 1 93.25 99 GLU B N 1
ATOM 1559 C CA . GLU B 1 99 ? 19.469 4.203 3.736 1 93.25 99 GLU B CA 1
ATOM 1560 C C . GLU B 1 99 ? 18.938 4.73 2.408 1 93.25 99 GLU B C 1
ATOM 1562 O O . GLU B 1 99 ? 19.297 5.832 1.983 1 93.25 99 GLU B O 1
ATOM 1567 N N . HIS B 1 100 ? 18.062 3.963 1.74 1 90.56 100 HIS B N 1
ATOM 1568 C CA . HIS B 1 100 ? 17.531 4.363 0.442 1 90.56 100 HIS B CA 1
ATOM 1569 C C . HIS B 1 100 ? 16.406 5.379 0.598 1 90.56 100 HIS B C 1
ATOM 1571 O O . HIS B 1 100 ? 15.828 5.84 -0.395 1 90.56 100 HIS B O 1
ATOM 1577 N N . CYS B 1 101 ? 16.125 5.664 1.883 1 93.88 101 CYS B N 1
ATOM 1578 C CA . CYS B 1 101 ? 15.07 6.637 2.174 1 93.88 101 CYS B CA 1
ATOM 1579 C C . CYS B 1 101 ? 15.664 8.008 2.473 1 93.88 101 CYS B C 1
ATOM 1581 O O . CYS B 1 101 ? 16.766 8.102 3.033 1 93.88 101 CYS B O 1
ATOM 1583 N N . GLN B 1 102 ? 14.883 9.086 2.092 1 93.81 102 GLN B N 1
ATOM 1584 C CA . GLN B 1 102 ? 15.25 10.461 2.42 1 93.81 102 GLN B CA 1
ATOM 1585 C C . GLN B 1 102 ? 14.102 11.18 3.113 1 93.81 102 GLN B C 1
ATOM 1587 O O . GLN B 1 102 ? 12.938 10.992 2.754 1 93.81 102 GLN B O 1
ATOM 1592 N N . PRO B 1 103 ? 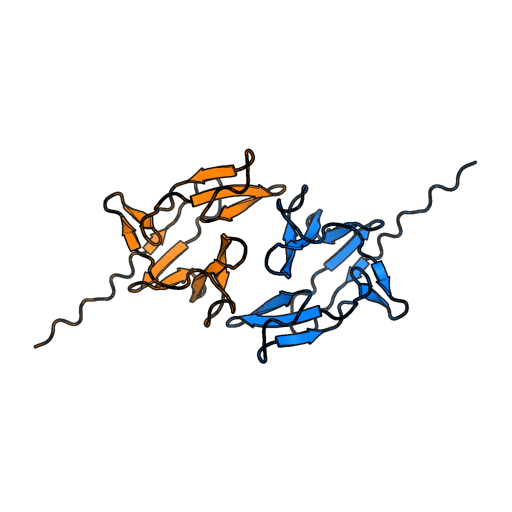14.414 11.992 4.129 1 96.06 103 PRO B N 1
ATOM 1593 C CA . PRO B 1 103 ? 13.352 12.758 4.781 1 96.06 103 PRO B CA 1
ATOM 1594 C C . PRO B 1 103 ? 12.703 13.773 3.844 1 96.06 103 PRO B C 1
ATOM 1596 O O . PRO B 1 103 ? 13.375 14.336 2.975 1 96.06 103 PRO B O 1
ATOM 1599 N N . VAL B 1 104 ? 11.406 13.953 4.027 1 94 104 VAL B N 1
ATOM 1600 C CA . VAL B 1 104 ? 10.68 14.938 3.232 1 94 104 VAL B CA 1
ATOM 1601 C C . VAL B 1 104 ? 9.602 15.594 4.086 1 94 104 VAL B C 1
ATOM 1603 O O . VAL B 1 104 ? 9.055 14.969 5 1 94 104 VAL B O 1
ATOM 1606 N N . TYR B 1 105 ? 9.375 16.812 3.861 1 93.5 105 TYR B N 1
ATOM 1607 C CA . TYR B 1 105 ? 8.234 17.531 4.418 1 93.5 105 TYR B CA 1
ATOM 1608 C C . TYR B 1 105 ? 7.098 17.625 3.408 1 93.5 105 TYR B C 1
ATOM 1610 O O . TYR B 1 105 ? 7.328 17.891 2.227 1 93.5 105 TYR B O 1
ATOM 1618 N N . LEU B 1 106 ? 5.949 17.328 3.904 1 91.44 106 LEU B N 1
ATOM 1619 C CA . LEU B 1 106 ? 4.781 17.469 3.043 1 91.44 106 LEU B CA 1
ATOM 1620 C C . LEU B 1 106 ? 4.059 18.781 3.338 1 91.44 106 LEU B C 1
ATOM 1622 O O . LEU B 1 106 ? 3.758 19.078 4.496 1 91.44 106 LEU B O 1
ATOM 1626 N N . GLN B 1 107 ? 3.928 19.547 2.221 1 86.88 107 GLN B N 1
ATOM 1627 C CA . GLN B 1 107 ? 3.361 20.891 2.354 1 86.88 107 GLN B CA 1
ATOM 1628 C C . GLN B 1 107 ? 2.223 21.109 1.36 1 86.88 107 GLN B C 1
ATOM 1630 O O . GLN B 1 107 ? 2.207 20.5 0.286 1 86.88 107 GLN B O 1
#

pLDDT: mean 80.93, std 22.92, range [24.25, 98.06]

Solvent-accessible surface area (backbone atoms only — not comparable to full-atom values): 11566 Å² total; per-residue (Å²): 133,83,79,75,76,72,69,60,62,46,68,35,51,21,50,46,78,87,48,88,64,54,50,49,30,33,33,51,72,32,34,35,24,40,86,84,59,17,32,36,26,30,33,70,63,40,34,54,44,70,32,17,61,59,61,58,87,71,42,74,34,61,56,60,39,46,68,42,97,87,52,25,42,23,52,84,94,41,45,60,30,17,40,29,70,23,42,92,45,68,47,41,18,70,53,75,88,49,88,72,34,44,80,39,64,38,48,132,83,81,74,76,71,69,60,62,46,69,35,52,22,50,46,78,85,48,88,64,54,50,48,31,32,33,51,73,34,34,36,24,39,88,84,59,16,31,36,26,30,33,70,61,39,35,54,43,70,31,18,60,60,61,56,86,71,42,74,34,60,54,59,39,47,70,43,98,89,53,24,42,23,51,83,94,40,45,61,31,16,40,30,72,24,43,92,43,68,48,42,18,70,54,76,87,50,87,71,34,43,81,39,62,40,48

Organism: Cyberlindnera jadinii (strain ATCC 18201 / CBS 1600 / BCRC 20928 / JCM 3617 / NBRC 0987 / NRRL Y-1542) (NCBI:txid983966)

Sequence (214 aa):
SATATLAVEDYFKQKSARSSTALAMTLNNTILLDSHGRVGSIVANRQFQFDGPPPQAGAIYAAGWAISTDGNLMIGDNDIFYQCLSGTFYNLYDESLGEHCQPVYLQSATATLAVEDYFKQKSARSSTALAMTLNNTILLDSHGRVGSIVANRQFQFDGPPPQAGAIYAAGWAISTDGNLMIGDNDIFYQCLSGTFYNLYDESLGEHCQPVYLQ